Protein AF-A0A7X4ACT3-F1 (afdb_monomer)

Foldseek 3Di:
DDDDDDDDDPDDPPDDPPPPPDPQDDLVQLLVLVVVVVDDSLRSSVLSLLLLQALKEWLLLSCVLVVDDDVVSVVSLVVCVVVVQWDWDADQDPVRDGNQIIIGGQDLSSCVSSVRSPPCSNPDDDLQSNQLSHLLSLVCSVCVVFAKQRDQVSVVVVLVVVVHDPVLFQWDWDQDPPDNDIDIGGPVSSHIWTDDDLEIETEAEGADDDLVVLLVVLLVVCQSNQSVLVSSVVSVGAYEYEYGYADPVSQVSVVVSLVPAQHQFPDFDDDDPVLVVLVVLLVVCVVPVDFVVCCVPQVGPVSSVVSNVVSVVVSRVVRDRHNSHRYYGYHHSPSQDVSNSVD

pLDDT: mean 81.71, std 17.67, range [25.5, 98.0]

Sequence (343 aa):
MHRIPRPSALTSYCAGIEATATTPPTFGERAAALRALGWTDRQADWLTLVCLHSGVFIRSQYQARYNVTDGPTARFIGSLTRAGVLREAGSLDRRGYRPTSICHVHGRTVYRALGIEDNRHRRNASRELVMRRLLSLDYVLEHPECGWLPTEPEKLAYFQRLGISPTAVPQRVYHGAFTDRATRRYFVFKLPIASSGTTTTFVHADPVEGPRLQADRLRTWVIAHSALWEALRNRRWTVHVVTVTRTAAEAAAKAAILETWRGPPAPAAPRSEADQQLMDAIELADSTGDLRPLDAKYGGAIQAARAARRILDQEKAARGPAKYIDAYSTHVAERLTPDVLAA

Secondary structure (DSSP, 8-state):
--PPPP------S-S-------PPPPHHHHHHHHHTTT--HHHHHHHHHHHHHTSEEEHHHHHHHHT--HHHHHHHHHHHHHTTSEEEE----TTS--TT-EEEE--HHHHHHTT-TT-GGGS---HHHHHHHHHHHHHHHH-TTSEE--SHHHHHHHHHHTT--GGGS-EEEEEETTEEEEEEEESTT---EEEETTEEEEEEE----SHHHHHHHHHHHHHHHHHHHHHHHTTT-EEEEEEEESSHHHHHHHHHHHHH--BS--PPPPPPHHHHHHHHHHHHHHHH---HHHHHHHSSHHHHHHHHHHHHHHHHHHT--B---SEEEEEE-TTS-HHHHH-

Mean predicted aligned error: 11.6 Å

Solvent-accessible surface area (backbone atoms only — not comparable to full-atom values): 19527 Å² total; per-residue (Å²): 142,81,88,77,84,80,87,87,71,97,74,83,94,78,73,76,88,74,71,76,83,70,76,76,80,50,73,66,57,31,21,49,42,35,35,75,74,72,37,51,72,69,52,13,48,49,51,45,53,33,56,52,51,29,10,38,45,43,59,59,59,57,25,65,75,68,75,47,60,66,68,67,49,52,54,50,52,53,51,36,40,73,69,61,30,37,47,78,47,67,66,67,48,100,84,73,43,54,85,59,24,42,36,36,42,44,25,57,69,60,31,45,52,56,74,43,56,83,46,68,40,42,48,92,68,56,70,66,58,48,46,23,20,41,47,40,36,53,56,49,69,76,45,74,86,53,48,65,34,64,44,64,68,49,44,50,53,51,42,44,74,71,71,44,58,76,84,35,44,37,68,49,77,43,75,45,98,90,42,99,60,68,4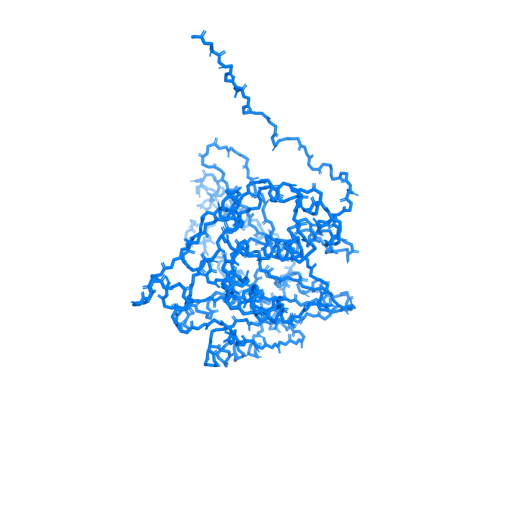6,77,43,57,53,81,83,58,57,54,33,30,45,54,94,60,35,41,39,41,44,46,46,59,72,65,79,56,76,66,58,43,48,53,50,51,51,53,53,49,55,50,38,44,57,37,32,44,56,36,43,79,68,73,30,42,32,33,42,35,38,37,23,81,38,69,69,55,29,53,54,52,48,55,50,60,72,68,50,47,43,73,37,49,85,66,75,82,66,55,72,68,58,45,56,51,52,53,52,49,54,50,21,72,74,67,71,51,55,64,70,33,40,76,76,46,74,20,64,67,48,40,52,53,50,52,49,50,52,53,50,50,46,55,65,75,35,46,77,35,75,55,65,75,44,72,52,66,41,61,44,79,80,62,47,71,68,48,74,71,103

Radius of gyration: 23.7 Å; Cα contacts (8 Å, |Δi|>4): 457; chains: 1; bounding box: 66×44×74 Å

Structure (mmCIF, N/CA/C/O backbone):
data_AF-A0A7X4ACT3-F1
#
_entry.id   AF-A0A7X4ACT3-F1
#
loop_
_atom_site.group_PDB
_atom_site.id
_atom_site.type_symbol
_atom_site.label_atom_id
_atom_site.label_alt_id
_atom_site.label_comp_id
_atom_site.label_asym_id
_atom_site.label_entity_id
_atom_site.label_seq_id
_atom_site.pdbx_PDB_ins_code
_atom_site.Cartn_x
_atom_site.Cartn_y
_atom_site.Cartn_z
_atom_site.occupancy
_atom_site.B_iso_or_equiv
_atom_site.auth_seq_id
_atom_site.auth_comp_id
_atom_site.auth_asym_id
_atom_site.auth_atom_id
_atom_site.pdbx_PDB_model_num
ATOM 1 N N . MET A 1 1 ? -8.494 17.444 -46.639 1.00 37.97 1 MET A N 1
ATOM 2 C CA . MET A 1 1 ? -9.693 17.734 -45.819 1.00 37.97 1 MET A CA 1
ATOM 3 C C . MET A 1 1 ? -10.446 16.432 -45.572 1.00 37.97 1 MET A C 1
ATOM 5 O O . MET A 1 1 ? -11.194 16.011 -46.436 1.00 37.97 1 MET A O 1
ATOM 9 N N . HIS A 1 2 ? -10.246 15.782 -44.424 1.00 25.69 2 HIS A N 1
ATOM 10 C CA . HIS A 1 2 ? -11.108 14.684 -43.973 1.00 25.69 2 HIS A CA 1
ATOM 11 C C . HIS A 1 2 ? -11.355 14.845 -42.471 1.00 25.69 2 HIS A C 1
ATOM 13 O O . HIS A 1 2 ? -10.431 14.782 -41.664 1.00 25.69 2 HIS A O 1
ATOM 19 N N . ARG A 1 3 ? -12.612 15.151 -42.124 1.00 26.03 3 ARG A N 1
ATOM 20 C CA . ARG A 1 3 ? -13.113 15.261 -40.750 1.00 26.03 3 ARG A CA 1
ATOM 21 C C . ARG A 1 3 ? -13.178 13.863 -40.136 1.00 26.03 3 ARG A C 1
ATOM 23 O O . ARG A 1 3 ? -13.918 13.018 -40.625 1.00 26.03 3 ARG A O 1
ATOM 30 N N . ILE A 1 4 ? -12.449 13.655 -39.046 1.00 28.11 4 ILE A N 1
ATOM 31 C CA . ILE A 1 4 ? -12.633 12.512 -38.145 1.00 28.11 4 ILE A CA 1
ATOM 32 C C . ILE A 1 4 ? -13.797 12.868 -37.197 1.00 28.11 4 ILE A C 1
ATOM 34 O O . ILE A 1 4 ? -13.808 13.991 -36.679 1.00 28.11 4 ILE A O 1
ATOM 38 N N . PRO A 1 5 ? -14.787 11.986 -36.961 1.00 26.36 5 PRO A N 1
ATOM 39 C CA . PRO A 1 5 ? -15.905 12.303 -36.080 1.00 26.36 5 PRO A CA 1
ATOM 40 C C . PRO A 1 5 ? -15.441 12.357 -34.619 1.00 26.36 5 PRO A C 1
ATOM 42 O O . PRO A 1 5 ? -14.679 11.505 -34.162 1.00 26.36 5 PRO A O 1
ATOM 45 N N . ARG A 1 6 ? -15.928 13.349 -33.864 1.00 29.97 6 ARG A N 1
ATOM 46 C CA . ARG A 1 6 ? -15.816 13.377 -32.398 1.00 29.97 6 ARG A CA 1
ATOM 47 C C . ARG A 1 6 ? -16.779 12.338 -31.810 1.00 29.97 6 ARG A C 1
ATOM 49 O O . ARG A 1 6 ? -17.964 12.424 -32.122 1.00 29.97 6 ARG A O 1
ATOM 56 N N . PRO A 1 7 ? -16.356 11.449 -30.898 1.00 29.09 7 PRO A N 1
ATOM 57 C CA . PRO A 1 7 ? -17.301 10.743 -30.055 1.00 29.09 7 PRO A CA 1
ATOM 58 C C . PRO A 1 7 ? -17.697 11.650 -28.883 1.00 29.09 7 PRO A C 1
ATOM 60 O O . PRO A 1 7 ? -16.950 11.823 -27.919 1.00 29.09 7 PRO A O 1
ATOM 63 N N . SER A 1 8 ? -18.887 12.241 -28.983 1.00 30.70 8 SER A N 1
ATOM 64 C CA . SER A 1 8 ? -19.678 12.663 -27.830 1.00 30.70 8 SER A CA 1
ATOM 65 C C . SER A 1 8 ? -20.395 11.438 -27.258 1.00 30.70 8 SER A C 1
ATOM 67 O O . SER A 1 8 ? -21.343 10.951 -27.866 1.00 30.70 8 SER A O 1
ATOM 69 N N . ALA A 1 9 ? -19.954 10.947 -26.103 1.00 27.38 9 ALA A N 1
ATOM 70 C CA . ALA A 1 9 ? -20.774 10.132 -25.204 1.00 27.38 9 ALA A CA 1
ATOM 71 C C . ALA A 1 9 ? -20.103 10.072 -23.825 1.00 27.38 9 ALA A C 1
ATOM 73 O O . ALA A 1 9 ? -19.336 9.167 -23.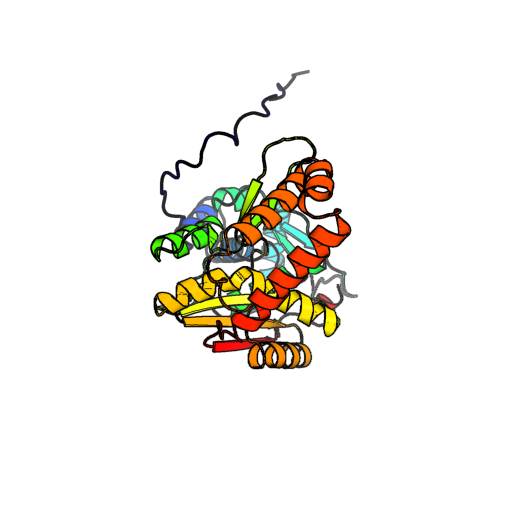505 1.00 27.38 9 ALA A O 1
ATOM 74 N N . LEU A 1 10 ? -20.393 11.081 -23.005 1.00 31.95 10 LEU A N 1
ATOM 75 C CA . LEU A 1 10 ? -20.381 10.955 -21.553 1.00 31.95 10 LEU A CA 1
ATOM 76 C C . LEU A 1 10 ? -21.591 10.099 -21.159 1.00 31.95 10 LEU A C 1
ATOM 78 O O . LEU A 1 10 ? -22.618 10.647 -20.780 1.00 31.95 10 LEU A O 1
ATOM 82 N N . THR A 1 11 ? -21.487 8.773 -21.259 1.00 25.50 11 THR A N 1
ATOM 83 C CA . THR A 1 11 ? -22.514 7.877 -20.711 1.00 25.50 11 THR A CA 1
ATOM 84 C C . THR A 1 11 ? -21.904 6.543 -20.293 1.00 25.50 11 THR A C 1
ATOM 86 O O . THR A 1 11 ? -21.209 5.896 -21.067 1.00 25.50 11 THR A O 1
ATOM 89 N N . SER A 1 12 ? -22.262 6.122 -19.078 1.00 28.83 12 SER A N 1
ATOM 90 C CA . SER A 1 12 ? -22.083 4.789 -18.487 1.00 28.83 12 SER A CA 1
ATOM 91 C C . SER A 1 12 ? -20.829 4.538 -17.631 1.00 28.83 12 SER A C 1
ATOM 93 O O . SER A 1 12 ? -19.925 3.790 -17.981 1.00 28.83 12 SER A O 1
ATOM 95 N N . TYR A 1 13 ? -20.839 5.104 -16.419 1.00 36.31 13 TYR A N 1
ATOM 96 C CA . TYR A 1 13 ? -20.304 4.427 -15.223 1.00 36.31 13 TYR A CA 1
ATOM 97 C C . TYR A 1 13 ? -21.350 4.477 -14.097 1.00 36.31 13 TYR A C 1
ATOM 99 O O . TYR A 1 13 ? -21.093 4.916 -12.979 1.00 36.31 13 TYR A O 1
ATOM 107 N N . CYS A 1 14 ? -22.601 4.173 -14.443 1.00 30.00 14 CYS A N 1
ATOM 108 C CA . CYS A 1 14 ? -23.755 4.380 -13.567 1.00 30.00 14 CYS A CA 1
ATOM 109 C C . CYS A 1 14 ? -24.756 3.214 -13.572 1.00 30.00 14 CYS A C 1
ATOM 111 O O . CYS A 1 14 ? -25.823 3.355 -12.984 1.00 30.00 14 CYS A O 1
ATOM 113 N N . ALA A 1 15 ? -24.401 2.075 -14.168 1.00 28.66 15 ALA A N 1
ATOM 114 C CA . ALA A 1 15 ? -25.111 0.817 -13.972 1.00 28.66 15 ALA A CA 1
ATOM 115 C C . ALA A 1 15 ? -24.413 0.015 -12.864 1.00 28.66 15 ALA A C 1
ATOM 117 O O . ALA A 1 15 ? -23.190 0.073 -12.736 1.00 28.66 15 ALA A O 1
ATOM 118 N N . GLY A 1 16 ? -25.215 -0.634 -12.023 1.00 27.58 16 GLY A N 1
ATOM 119 C CA . GLY A 1 16 ? -24.816 -1.227 -10.756 1.00 27.58 16 GLY A CA 1
ATOM 120 C C . GLY A 1 16 ? -23.616 -2.163 -10.836 1.00 27.58 16 GLY A C 1
ATOM 121 O O . GLY A 1 16 ? -23.397 -2.871 -11.815 1.00 27.58 16 GLY A O 1
ATOM 122 N N . ILE A 1 17 ? -22.862 -2.196 -9.741 1.00 38.00 17 ILE A N 1
ATOM 123 C CA . ILE A 1 17 ? -21.994 -3.326 -9.429 1.00 38.00 17 ILE A CA 1
ATOM 124 C C . ILE A 1 17 ? -22.927 -4.465 -8.999 1.00 38.00 17 ILE A C 1
ATOM 126 O O . ILE A 1 17 ? -23.046 -4.780 -7.820 1.00 38.00 17 ILE A O 1
ATOM 130 N N . GLU A 1 18 ? -23.615 -5.072 -9.961 1.00 30.56 18 GLU A N 1
ATOM 131 C CA . GLU A 1 18 ? -23.773 -6.518 -9.919 1.00 30.56 18 GLU A CA 1
ATOM 132 C C . GLU A 1 18 ? -22.401 -7.054 -10.307 1.00 30.56 18 GLU A C 1
ATOM 134 O O . GLU A 1 18 ? -22.019 -7.106 -11.475 1.00 30.56 18 GLU A O 1
ATOM 139 N N . ALA A 1 19 ? -21.586 -7.310 -9.285 1.00 36.94 19 ALA A N 1
ATOM 140 C CA . ALA A 1 19 ? -20.305 -7.958 -9.452 1.00 36.94 19 ALA A CA 1
ATOM 141 C C . ALA A 1 19 ? -20.566 -9.361 -10.004 1.00 36.94 19 ALA A C 1
ATOM 143 O O . ALA A 1 19 ? -20.750 -10.311 -9.247 1.00 36.94 19 ALA A O 1
ATOM 144 N N . THR A 1 20 ? -20.541 -9.515 -11.327 1.00 35.03 20 THR A N 1
ATOM 145 C CA . THR A 1 20 ? -20.091 -10.776 -11.903 1.00 35.03 20 THR A CA 1
ATOM 146 C C . THR A 1 20 ? -18.707 -11.005 -11.312 1.00 35.03 20 THR A C 1
ATOM 148 O O . THR A 1 20 ? -17.780 -10.236 -11.579 1.00 35.03 20 THR A O 1
ATOM 151 N N . ALA A 1 21 ? -18.611 -11.973 -10.403 1.00 42.91 21 ALA A N 1
ATOM 152 C CA . ALA A 1 21 ? -17.415 -12.303 -9.647 1.00 42.91 21 ALA A CA 1
ATOM 153 C C . ALA A 1 21 ? -16.358 -12.918 -10.574 1.00 42.91 21 ALA A C 1
ATOM 155 O O . ALA A 1 21 ? -16.048 -14.102 -10.498 1.00 42.91 21 ALA A O 1
ATOM 156 N N . THR A 1 22 ? -15.811 -12.120 -11.485 1.00 58.62 22 THR A N 1
ATOM 157 C CA . THR A 1 22 ? -14.634 -12.502 -12.249 1.00 58.62 22 THR A CA 1
ATOM 158 C C . THR A 1 22 ? -13.454 -12.402 -11.297 1.00 58.62 22 THR A C 1
ATOM 160 O O . THR A 1 22 ? -13.106 -11.313 -10.832 1.00 58.62 22 THR A O 1
ATOM 163 N N . THR A 1 23 ? -12.873 -13.550 -10.954 1.00 71.75 23 THR A N 1
ATOM 164 C CA . THR A 1 23 ? -11.639 -13.634 -10.170 1.00 71.75 23 THR A CA 1
ATOM 165 C C . THR A 1 23 ? -10.605 -12.658 -10.746 1.00 71.75 23 THR A C 1
ATOM 167 O O . THR A 1 23 ? -10.370 -12.686 -11.956 1.00 71.75 23 THR A O 1
ATOM 170 N N . PRO A 1 24 ? -10.007 -11.766 -9.931 1.00 80.00 24 PRO A N 1
ATOM 171 C CA . PRO A 1 24 ? -8.980 -10.856 -10.419 1.00 80.00 24 PRO A CA 1
ATOM 172 C C . PRO A 1 24 ? -7.825 -11.646 -11.047 1.00 80.00 24 PRO A C 1
ATOM 174 O O . PRO A 1 24 ? -7.455 -12.683 -10.491 1.00 80.00 24 PRO A O 1
ATOM 177 N N . PRO A 1 25 ? -7.234 -11.170 -12.158 1.00 88.62 25 PRO A N 1
ATOM 178 C CA . PRO A 1 25 ? -6.142 -11.887 -12.798 1.00 88.62 25 PRO A CA 1
ATOM 179 C C . PRO A 1 25 ? -4.956 -12.009 -11.842 1.00 88.62 25 PRO A C 1
ATOM 181 O O . PRO A 1 25 ? -4.619 -11.073 -11.115 1.00 88.62 25 PRO A O 1
ATOM 184 N N . THR A 1 26 ? -4.307 -13.161 -11.852 1.00 91.81 26 THR A N 1
ATOM 185 C CA . THR A 1 26 ? -3.099 -13.441 -11.080 1.00 91.81 26 THR A CA 1
ATOM 186 C C . THR A 1 26 ? -1.918 -12.599 -11.571 1.00 91.81 26 THR A C 1
ATOM 188 O O . THR A 1 26 ? -1.932 -12.007 -12.655 1.00 91.81 26 THR A O 1
ATOM 191 N N . PHE A 1 27 ? -0.843 -12.547 -10.779 1.00 94.19 27 PHE A N 1
ATOM 192 C CA . PHE A 1 27 ? 0.400 -11.894 -11.201 1.00 94.19 27 PHE A CA 1
ATOM 193 C C . PHE A 1 27 ? 0.955 -12.501 -12.503 1.00 94.19 27 PHE A C 1
ATOM 195 O O . PHE A 1 27 ? 1.353 -11.763 -13.403 1.00 94.19 27 PHE A O 1
ATOM 202 N N . GLY A 1 28 ? 0.935 -13.834 -12.626 1.00 95.00 28 GLY A N 1
ATOM 203 C CA . GLY A 1 28 ? 1.439 -14.544 -13.803 1.00 95.00 28 GLY A CA 1
ATOM 204 C C . GLY A 1 28 ? 0.661 -14.215 -15.077 1.00 95.00 28 GLY A C 1
ATOM 205 O O . GLY A 1 28 ? 1.272 -13.921 -16.103 1.00 95.00 28 GLY A O 1
ATOM 206 N N . GLU A 1 29 ? -0.672 -14.175 -15.002 1.00 96.06 29 GLU A N 1
ATOM 207 C CA . GLU A 1 29 ? -1.536 -13.801 -16.134 1.00 96.06 29 GLU A CA 1
ATOM 208 C C . GLU A 1 29 ? -1.305 -12.351 -16.569 1.00 96.06 29 GLU A C 1
ATOM 210 O O . GLU A 1 29 ? -1.194 -12.059 -17.760 1.00 96.06 29 GLU A O 1
ATOM 215 N N . ARG A 1 30 ? -1.152 -11.439 -15.604 1.00 97.06 30 ARG A N 1
ATOM 216 C CA . ARG A 1 30 ? -0.809 -10.037 -15.870 1.00 97.06 30 ARG A CA 1
ATOM 217 C C . ARG A 1 30 ? 0.541 -9.893 -16.570 1.00 97.06 30 ARG A C 1
ATOM 219 O O . ARG A 1 30 ? 0.649 -9.159 -17.552 1.00 97.06 30 ARG A O 1
ATOM 226 N N . ALA A 1 31 ? 1.557 -10.614 -16.103 1.00 97.19 31 ALA A N 1
ATOM 227 C CA . ALA A 1 31 ? 2.865 -10.615 -16.741 1.00 97.19 31 ALA A CA 1
ATOM 228 C C . ALA A 1 31 ? 2.801 -11.237 -18.149 1.00 97.19 31 ALA A C 1
ATOM 230 O O . ALA A 1 31 ? 3.384 -10.695 -19.086 1.00 97.19 31 ALA A O 1
ATOM 231 N N . ALA A 1 32 ? 2.039 -12.318 -18.344 1.00 97.75 32 ALA A N 1
ATOM 232 C CA . ALA A 1 32 ? 1.814 -12.916 -19.661 1.00 97.75 32 ALA A CA 1
ATOM 233 C C . ALA A 1 32 ? 1.139 -11.940 -20.642 1.00 97.75 32 ALA A C 1
ATOM 235 O O . ALA A 1 32 ? 1.560 -11.845 -21.795 1.00 97.75 32 ALA A O 1
ATOM 236 N N . ALA A 1 33 ? 0.174 -11.141 -20.176 1.00 97.44 33 ALA A N 1
ATOM 237 C CA . ALA A 1 33 ? -0.449 -10.098 -20.988 1.00 97.44 33 ALA A CA 1
ATOM 238 C C . ALA A 1 33 ? 0.561 -9.032 -21.451 1.00 97.44 33 ALA A C 1
ATOM 240 O O . ALA A 1 33 ? 0.482 -8.553 -22.580 1.00 97.44 33 ALA A O 1
ATOM 241 N N . LEU A 1 34 ? 1.549 -8.681 -20.618 1.00 97.75 34 LEU A N 1
ATOM 242 C CA . LEU A 1 34 ? 2.632 -7.784 -21.030 1.00 97.75 34 LEU A CA 1
ATOM 243 C C . LEU A 1 34 ? 3.621 -8.455 -21.991 1.00 97.75 34 LEU A C 1
ATOM 245 O O . LEU A 1 34 ? 4.067 -7.804 -22.934 1.00 97.75 34 LEU A O 1
ATOM 249 N N . ARG A 1 35 ? 3.924 -9.747 -21.824 1.00 97.81 35 ARG A N 1
ATOM 250 C CA . ARG A 1 35 ? 4.746 -10.498 -22.792 1.00 97.81 35 ARG A CA 1
ATOM 251 C C . ARG A 1 35 ? 4.115 -10.506 -24.183 1.00 97.81 35 ARG A C 1
ATOM 253 O O . ARG A 1 35 ? 4.809 -10.283 -25.169 1.00 97.81 35 ARG A O 1
ATOM 260 N N . ALA A 1 36 ? 2.792 -10.653 -24.260 1.00 96.94 36 ALA A N 1
ATOM 261 C CA . ALA A 1 36 ? 2.046 -10.578 -25.517 1.00 96.94 36 ALA A CA 1
ATOM 262 C C . ALA A 1 36 ? 2.146 -9.202 -26.213 1.00 96.94 36 ALA A C 1
ATOM 264 O O . ALA A 1 36 ? 1.944 -9.110 -27.420 1.00 96.94 36 ALA A O 1
ATOM 265 N N . LEU A 1 37 ? 2.501 -8.137 -25.481 1.00 94.19 37 LEU A N 1
ATOM 266 C CA . LEU A 1 37 ? 2.805 -6.816 -26.047 1.00 94.19 37 LEU A CA 1
ATOM 267 C C . LEU A 1 37 ? 4.263 -6.667 -26.523 1.00 94.19 37 LEU A C 1
ATOM 269 O O . LEU A 1 37 ? 4.651 -5.579 -26.946 1.00 94.19 37 LEU A O 1
ATOM 273 N N . GLY A 1 38 ? 5.074 -7.725 -26.442 1.00 95.25 38 GLY A N 1
ATOM 274 C CA . GLY A 1 38 ? 6.473 -7.737 -26.874 1.00 95.25 38 GLY A CA 1
ATOM 275 C C . GLY A 1 38 ? 7.491 -7.391 -25.783 1.00 95.25 38 GLY A C 1
ATOM 276 O O . GLY A 1 38 ? 8.668 -7.206 -26.092 1.00 95.25 38 GLY A O 1
ATOM 277 N N . TRP A 1 39 ? 7.076 -7.300 -24.515 1.00 95.19 39 TRP A N 1
ATOM 278 C CA . TRP A 1 39 ? 8.008 -7.143 -23.394 1.00 95.19 39 TRP A CA 1
ATOM 279 C C . TRP A 1 39 ? 8.676 -8.479 -23.056 1.00 95.19 39 TRP A C 1
ATOM 281 O O . TRP A 1 39 ? 8.024 -9.520 -23.049 1.00 95.19 39 TRP A O 1
ATOM 291 N N . THR A 1 40 ? 9.970 -8.464 -22.730 1.00 95.12 40 THR A N 1
ATOM 292 C CA . THR A 1 40 ? 10.653 -9.685 -22.264 1.00 95.12 40 THR A CA 1
ATOM 293 C C . THR A 1 40 ? 10.127 -10.120 -20.896 1.00 95.12 40 THR A C 1
ATOM 295 O O . THR A 1 40 ? 9.558 -9.303 -20.171 1.00 95.12 40 THR A O 1
ATOM 298 N N . ASP A 1 41 ? 10.377 -11.369 -20.490 1.00 95.56 41 ASP A N 1
ATOM 299 C CA . ASP A 1 41 ? 9.926 -11.900 -19.191 1.00 95.56 41 ASP A CA 1
ATOM 300 C C . ASP A 1 41 ? 10.278 -10.973 -18.026 1.00 95.56 41 ASP A C 1
ATOM 302 O O . ASP A 1 41 ? 9.421 -10.581 -17.238 1.00 95.56 41 ASP A O 1
ATOM 306 N N . ARG A 1 42 ? 11.538 -10.533 -17.986 1.00 94.81 42 ARG A N 1
ATOM 307 C CA . ARG A 1 42 ? 12.043 -9.623 -16.957 1.00 94.81 42 ARG A CA 1
ATOM 308 C C . ARG A 1 42 ? 11.319 -8.276 -16.965 1.00 94.81 42 ARG A C 1
ATOM 310 O O . ARG A 1 42 ? 11.013 -7.733 -15.908 1.00 94.81 42 ARG A O 1
ATOM 317 N N . GLN A 1 43 ? 11.074 -7.716 -18.149 1.00 94.81 43 GLN A N 1
ATOM 318 C CA . GLN A 1 43 ? 10.412 -6.419 -18.295 1.00 94.81 43 GLN A CA 1
ATOM 319 C C . GLN A 1 43 ? 8.937 -6.510 -17.906 1.00 94.81 43 GLN A C 1
ATOM 321 O O . GLN A 1 43 ? 8.434 -5.627 -17.216 1.00 94.81 43 GLN A O 1
ATOM 326 N N . ALA A 1 44 ? 8.264 -7.584 -18.317 1.00 97.25 44 ALA A N 1
ATOM 327 C CA . ALA A 1 44 ? 6.878 -7.861 -17.984 1.00 97.25 44 ALA A CA 1
ATOM 328 C C . ALA A 1 44 ? 6.685 -8.024 -16.471 1.00 97.25 44 ALA A C 1
ATOM 330 O O . ALA A 1 44 ? 5.807 -7.377 -15.898 1.00 97.25 44 ALA A O 1
ATOM 331 N N . ASP A 1 45 ? 7.535 -8.808 -15.807 1.00 96.88 45 ASP A N 1
ATOM 332 C CA . ASP A 1 45 ? 7.466 -8.999 -14.356 1.00 96.88 45 ASP A CA 1
ATOM 333 C C . ASP A 1 45 ? 7.713 -7.678 -13.609 1.00 96.88 45 ASP A C 1
ATOM 335 O O . ASP A 1 45 ? 6.947 -7.311 -12.714 1.00 96.88 45 ASP A O 1
ATOM 339 N N . TRP A 1 46 ? 8.729 -6.908 -14.023 1.00 97.44 46 TRP A N 1
ATOM 340 C CA . TRP A 1 46 ? 9.026 -5.605 -13.423 1.00 97.44 46 TRP A CA 1
ATOM 341 C C . TRP A 1 46 ? 7.877 -4.610 -13.582 1.00 97.44 46 TRP A C 1
ATOM 343 O O . TRP A 1 46 ? 7.442 -3.990 -12.612 1.00 97.44 46 TRP A O 1
ATOM 353 N N . LEU A 1 47 ? 7.368 -4.450 -14.807 1.00 97.94 47 LEU A N 1
ATOM 354 C CA . LEU A 1 47 ? 6.276 -3.526 -15.100 1.00 97.94 47 LEU A CA 1
ATOM 355 C C . LEU A 1 47 ? 4.996 -3.923 -14.364 1.00 97.94 47 LEU A C 1
ATOM 357 O O . LEU A 1 47 ? 4.293 -3.037 -13.878 1.00 97.94 47 LEU A O 1
ATOM 361 N N . THR A 1 48 ? 4.717 -5.223 -14.244 1.00 97.94 48 THR A N 1
ATOM 362 C CA . THR A 1 48 ? 3.586 -5.737 -13.462 1.00 97.94 48 THR A CA 1
ATOM 363 C C . THR A 1 48 ? 3.713 -5.298 -12.008 1.00 97.94 48 THR A C 1
ATOM 365 O O . THR A 1 48 ? 2.812 -4.638 -11.487 1.00 97.94 48 THR A O 1
ATOM 368 N N . LEU A 1 49 ? 4.857 -5.570 -11.377 1.00 97.31 49 LEU A N 1
ATOM 369 C CA . LEU A 1 49 ? 5.108 -5.232 -9.977 1.00 97.31 49 LEU A CA 1
ATOM 370 C C . LEU A 1 49 ? 5.030 -3.714 -9.737 1.00 97.31 49 LEU A C 1
ATOM 372 O O . LEU A 1 49 ? 4.287 -3.256 -8.866 1.00 97.31 49 LEU A O 1
ATOM 376 N N . VAL A 1 50 ? 5.708 -2.912 -10.561 1.00 97.75 50 VAL A N 1
ATOM 377 C CA . VAL A 1 50 ? 5.686 -1.447 -10.440 1.00 97.75 50 VAL A CA 1
ATOM 378 C C . VAL A 1 50 ? 4.274 -0.896 -10.628 1.00 97.75 50 VAL A C 1
ATOM 380 O O . VAL A 1 50 ? 3.807 -0.129 -9.790 1.00 97.75 50 VAL A O 1
ATOM 383 N N . CYS A 1 51 ? 3.555 -1.261 -11.693 1.00 97.75 51 CYS A N 1
ATOM 384 C CA . CYS A 1 51 ? 2.233 -0.684 -11.970 1.00 97.75 51 CYS A CA 1
ATOM 385 C C . CYS A 1 51 ? 1.202 -1.033 -10.887 1.00 97.75 51 CYS A C 1
ATOM 387 O O . CYS A 1 51 ? 0.352 -0.200 -10.546 1.00 97.75 51 CYS A O 1
ATOM 389 N N . LEU A 1 52 ? 1.296 -2.240 -10.324 1.00 96.88 52 LEU A N 1
ATOM 390 C CA . LEU A 1 52 ? 0.430 -2.701 -9.245 1.00 96.88 52 LEU A CA 1
ATOM 391 C C . LEU A 1 52 ? 0.691 -1.944 -7.935 1.00 96.88 52 LEU A C 1
ATOM 393 O O . LEU A 1 52 ? -0.267 -1.504 -7.298 1.00 96.88 52 LEU A O 1
ATOM 397 N N . HIS A 1 53 ? 1.955 -1.707 -7.573 1.00 96.44 53 HIS A N 1
ATOM 398 C CA . HIS A 1 53 ? 2.305 -1.229 -6.230 1.00 96.44 53 HIS A CA 1
ATOM 399 C C . HIS A 1 53 ? 2.633 0.263 -6.119 1.00 96.44 53 HIS A C 1
ATOM 401 O O . HIS A 1 53 ? 2.378 0.858 -5.073 1.00 96.44 53 HIS A O 1
ATOM 407 N N . SER A 1 54 ? 3.146 0.905 -7.169 1.00 95.75 54 SER A N 1
ATOM 408 C CA . SER A 1 54 ? 3.660 2.279 -7.058 1.00 95.75 54 SER A CA 1
ATOM 409 C C . SER A 1 54 ? 3.399 3.155 -8.284 1.00 95.75 54 SER A C 1
ATOM 411 O O . SER A 1 54 ? 3.131 4.351 -8.160 1.00 95.75 54 SER A O 1
ATOM 413 N N . GLY A 1 55 ? 3.508 2.589 -9.483 1.00 96.25 55 GLY A N 1
ATOM 414 C CA . GLY A 1 55 ? 3.619 3.309 -10.751 1.00 96.25 55 GLY A CA 1
ATOM 415 C C . GLY A 1 55 ? 4.940 4.055 -10.935 1.00 96.25 55 GLY A C 1
ATOM 416 O O . GLY A 1 55 ? 5.180 4.585 -12.013 1.00 96.25 55 GLY A O 1
ATOM 417 N N . VAL A 1 56 ? 5.791 4.113 -9.912 1.00 95.62 56 VAL A N 1
ATOM 418 C CA . VAL A 1 56 ? 7.083 4.807 -9.919 1.00 95.62 56 VAL A CA 1
ATOM 419 C C . VAL A 1 56 ? 8.160 3.911 -9.325 1.00 95.62 56 VAL A C 1
ATOM 421 O O . VAL A 1 56 ? 7.881 3.135 -8.415 1.00 95.62 56 VAL A O 1
ATOM 424 N N . PHE A 1 57 ? 9.383 4.026 -9.817 1.00 95.38 57 PHE A N 1
ATOM 425 C CA . PHE A 1 57 ? 10.548 3.331 -9.277 1.00 95.38 57 PHE A CA 1
ATOM 426 C C . PHE A 1 57 ? 11.806 4.170 -9.490 1.00 95.38 57 PHE A C 1
ATOM 428 O O . PHE A 1 57 ? 11.787 5.123 -10.268 1.00 95.38 57 PHE A O 1
ATOM 435 N N . ILE A 1 58 ? 12.900 3.802 -8.834 1.00 91.12 58 ILE A N 1
ATOM 436 C CA . ILE A 1 58 ? 14.233 4.341 -9.130 1.00 91.12 58 ILE A CA 1
ATOM 437 C C . ILE A 1 58 ? 15.141 3.257 -9.711 1.00 91.12 58 ILE A C 1
ATOM 439 O O . ILE A 1 58 ? 14.911 2.061 -9.518 1.00 91.12 58 ILE A O 1
ATOM 443 N N . ARG A 1 59 ? 16.194 3.671 -10.421 1.00 90.06 59 ARG A N 1
ATOM 444 C CA . ARG A 1 59 ? 17.141 2.752 -11.076 1.00 90.06 59 ARG A CA 1
ATOM 445 C C . ARG A 1 59 ? 17.719 1.710 -10.118 1.00 90.06 59 ARG A C 1
ATOM 447 O O . ARG A 1 59 ? 17.740 0.532 -10.467 1.00 90.06 59 ARG A O 1
ATOM 454 N N . SER A 1 60 ? 18.109 2.125 -8.911 1.00 86.88 60 SER A N 1
ATOM 455 C CA . SER A 1 60 ? 18.699 1.239 -7.898 1.00 86.88 60 SER A CA 1
ATOM 456 C C . SER A 1 60 ? 17.762 0.104 -7.479 1.00 86.88 60 SER A C 1
ATOM 458 O O . SER A 1 60 ? 18.225 -1.011 -7.268 1.00 86.88 60 SER A O 1
ATOM 460 N N . GLN A 1 61 ? 16.445 0.334 -7.434 1.00 92.25 61 GLN A N 1
ATOM 461 C CA . GLN A 1 61 ? 15.465 -0.714 -7.126 1.00 92.25 61 GLN A CA 1
ATOM 462 C C . GLN A 1 61 ? 15.425 -1.788 -8.222 1.00 92.25 61 GLN A C 1
ATOM 464 O O . GLN A 1 61 ? 15.403 -2.979 -7.919 1.00 92.25 61 GLN A O 1
ATOM 469 N N . TYR A 1 62 ? 15.467 -1.385 -9.498 1.00 93.00 62 TYR A N 1
ATOM 470 C CA . TYR A 1 62 ? 15.537 -2.329 -10.620 1.00 93.00 62 TYR A CA 1
ATOM 471 C C . TYR A 1 62 ? 16.868 -3.093 -10.634 1.00 93.00 62 TYR A C 1
ATOM 473 O O . TYR A 1 62 ? 16.890 -4.314 -10.799 1.00 93.00 62 TYR A O 1
ATOM 481 N N . GLN A 1 63 ? 17.974 -2.373 -10.428 1.00 91.19 63 GLN A N 1
ATOM 482 C CA . GLN A 1 63 ? 19.322 -2.938 -10.373 1.00 91.19 63 GLN A CA 1
ATOM 483 C C . GLN A 1 63 ? 19.449 -3.978 -9.265 1.00 91.19 63 GLN A C 1
ATOM 485 O O . GLN A 1 63 ? 19.882 -5.094 -9.537 1.00 91.19 63 GLN A O 1
ATOM 490 N N . ALA A 1 64 ? 19.001 -3.644 -8.053 1.00 90.00 64 ALA A N 1
ATOM 491 C CA . ALA A 1 64 ? 19.015 -4.549 -6.913 1.00 90.00 64 ALA A CA 1
ATOM 492 C C . ALA A 1 64 ? 18.143 -5.787 -7.159 1.00 90.00 64 ALA A C 1
ATOM 494 O O . ALA A 1 64 ? 18.580 -6.905 -6.898 1.00 90.00 64 ALA A O 1
ATOM 495 N N . ARG A 1 65 ? 16.936 -5.618 -7.721 1.00 92.62 65 ARG A N 1
ATOM 496 C CA . ARG A 1 65 ? 16.001 -6.734 -7.938 1.00 92.62 65 ARG A CA 1
ATOM 497 C C . ARG A 1 65 ? 16.536 -7.800 -8.894 1.00 92.62 65 ARG A C 1
ATOM 499 O O . ARG A 1 65 ? 16.252 -8.981 -8.693 1.00 92.62 65 ARG A O 1
ATOM 506 N N . TYR A 1 66 ? 17.255 -7.385 -9.937 1.00 92.12 66 TYR A N 1
ATOM 507 C CA . TYR A 1 66 ? 17.735 -8.275 -11.001 1.00 92.12 66 TYR A CA 1
ATOM 508 C C . TYR A 1 66 ? 19.254 -8.449 -11.035 1.00 92.12 66 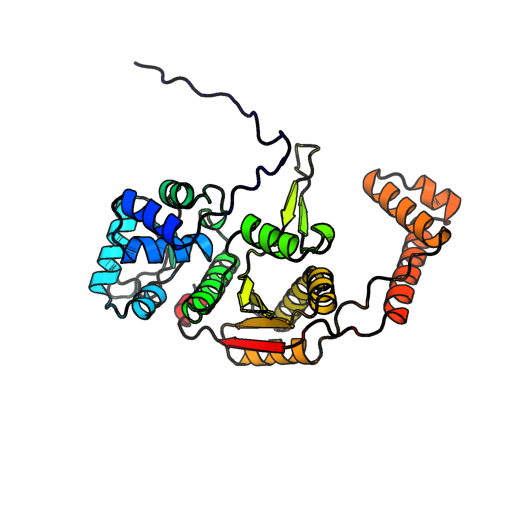TYR A C 1
ATOM 510 O O . TYR A 1 66 ? 19.758 -9.073 -11.968 1.00 92.12 66 TYR A O 1
ATOM 518 N N . ASN A 1 67 ? 19.969 -7.900 -10.050 1.00 91.88 67 ASN A N 1
ATOM 519 C CA . ASN A 1 67 ? 21.428 -7.878 -9.979 1.00 91.88 67 ASN A CA 1
ATOM 520 C C . ASN A 1 67 ? 22.078 -7.425 -11.303 1.00 91.88 67 ASN A C 1
ATOM 522 O O . ASN A 1 67 ? 22.902 -8.124 -11.895 1.00 91.88 67 ASN A O 1
ATOM 526 N N . VAL A 1 68 ? 21.640 -6.274 -11.821 1.00 91.19 68 VAL A N 1
ATOM 527 C CA . VAL A 1 68 ? 22.127 -5.713 -13.093 1.00 91.19 68 VAL A CA 1
ATOM 528 C C . VAL A 1 68 ? 22.870 -4.401 -12.891 1.00 91.19 68 VAL A C 1
ATOM 530 O O . VAL A 1 68 ? 22.553 -3.614 -12.004 1.00 91.19 68 VAL A O 1
ATOM 533 N N . THR A 1 69 ? 23.836 -4.140 -13.770 1.00 88.12 69 THR A N 1
ATOM 534 C CA . THR A 1 69 ? 24.607 -2.893 -13.790 1.00 88.12 69 THR A CA 1
ATOM 535 C C . THR A 1 69 ? 23.840 -1.751 -14.471 1.00 88.12 69 THR A C 1
ATOM 537 O O . THR A 1 69 ? 22.726 -1.918 -14.990 1.00 88.12 69 THR A O 1
ATOM 540 N N . ASP A 1 70 ? 24.434 -0.555 -14.482 1.00 84.19 70 ASP A N 1
ATOM 541 C CA . ASP A 1 70 ? 23.788 0.641 -15.024 1.00 84.19 70 ASP A CA 1
ATOM 542 C C . ASP A 1 70 ? 23.514 0.572 -16.535 1.00 84.19 70 ASP A C 1
ATOM 544 O O . ASP A 1 70 ? 22.400 0.859 -16.961 1.00 84.19 70 ASP A O 1
ATOM 548 N N . GLY A 1 71 ? 24.454 0.091 -17.354 1.00 87.94 71 GLY A N 1
ATOM 549 C CA . GLY A 1 71 ? 24.276 0.033 -18.813 1.00 87.94 71 GLY A CA 1
ATOM 550 C C . GLY A 1 71 ? 23.003 -0.711 -19.266 1.00 87.94 71 GLY A C 1
ATOM 551 O O . GLY A 1 71 ? 22.180 -0.141 -19.992 1.00 87.94 71 GLY A O 1
ATOM 552 N N . PRO A 1 72 ? 22.780 -1.970 -18.836 1.00 88.94 72 PRO A N 1
ATOM 553 C CA . PRO A 1 72 ? 21.533 -2.692 -19.100 1.00 88.94 72 PRO A CA 1
ATOM 554 C C . PRO A 1 72 ? 20.284 -1.977 -18.568 1.00 88.94 72 PRO A C 1
ATOM 556 O O . PRO A 1 72 ? 19.246 -1.983 -19.234 1.00 88.94 72 PRO A O 1
ATOM 559 N N . THR A 1 73 ? 20.386 -1.334 -17.403 1.00 90.81 73 THR A N 1
ATOM 560 C CA . THR A 1 73 ? 19.293 -0.566 -16.787 1.00 90.81 73 THR A CA 1
ATOM 561 C C . THR A 1 73 ? 18.918 0.652 -17.629 1.00 90.81 73 THR A C 1
ATOM 563 O O . THR A 1 73 ? 17.746 0.843 -17.953 1.00 90.81 73 THR A O 1
ATOM 566 N N . ALA A 1 74 ? 19.906 1.431 -18.070 1.00 88.81 74 ALA A N 1
ATOM 567 C CA . ALA A 1 74 ? 19.714 2.580 -18.944 1.00 88.81 74 ALA A CA 1
ATOM 568 C C . ALA A 1 74 ? 19.099 2.173 -20.291 1.00 88.81 74 ALA A C 1
ATOM 570 O O . ALA A 1 74 ? 18.183 2.835 -20.781 1.00 88.81 74 ALA A O 1
ATOM 571 N N . ARG A 1 75 ? 19.532 1.043 -20.871 1.00 91.19 75 ARG A N 1
ATOM 572 C CA . ARG A 1 75 ? 18.947 0.508 -22.113 1.00 91.19 75 ARG A CA 1
ATOM 573 C C . ARG A 1 75 ? 17.480 0.116 -21.928 1.00 91.19 75 ARG A C 1
ATOM 575 O O . ARG A 1 75 ? 16.658 0.415 -22.795 1.00 91.19 75 ARG A O 1
ATOM 582 N N . PHE A 1 76 ? 17.150 -0.522 -20.806 1.00 93.12 76 PHE A N 1
ATOM 583 C CA . PHE A 1 76 ? 15.774 -0.865 -20.460 1.00 93.12 76 PHE A CA 1
ATOM 584 C C . PHE A 1 76 ? 14.901 0.388 -20.315 1.00 93.12 76 PHE A C 1
ATOM 586 O O . PHE A 1 76 ? 13.893 0.512 -21.011 1.00 93.12 76 PHE A O 1
ATOM 593 N N . ILE A 1 77 ? 15.318 1.354 -19.498 1.00 92.44 77 ILE A N 1
ATOM 594 C CA . ILE A 1 77 ? 14.601 2.622 -19.302 1.00 92.44 77 ILE A CA 1
ATOM 595 C C . ILE A 1 77 ? 14.426 3.359 -20.633 1.00 92.44 77 ILE A C 1
ATOM 597 O O . ILE A 1 77 ? 13.312 3.737 -20.988 1.00 92.44 77 ILE A O 1
ATOM 601 N N . GLY A 1 78 ? 15.491 3.465 -21.432 1.00 92.06 78 GLY A N 1
ATOM 602 C CA . GLY A 1 78 ? 15.442 4.076 -22.759 1.00 92.06 78 GLY A CA 1
ATOM 603 C C . GLY A 1 78 ? 14.496 3.358 -23.730 1.00 92.06 78 GLY A C 1
ATOM 604 O O . GLY A 1 78 ? 13.904 4.003 -24.596 1.00 92.06 78 GLY A O 1
ATOM 605 N N . SER A 1 79 ? 14.306 2.040 -23.599 1.00 93.38 79 SER A N 1
ATOM 606 C CA . SER A 1 79 ? 13.297 1.307 -24.378 1.00 93.38 79 SER A CA 1
ATOM 607 C C . SER A 1 79 ? 11.866 1.674 -23.964 1.00 93.38 79 SER A C 1
ATOM 609 O O . SER A 1 79 ? 11.042 1.951 -24.834 1.00 93.38 79 SER A O 1
ATOM 611 N N . LEU A 1 80 ? 11.589 1.790 -22.658 1.00 94.44 80 LEU A N 1
ATOM 612 C CA . LEU A 1 80 ? 10.273 2.192 -22.151 1.00 94.44 80 LEU A CA 1
ATOM 613 C C . LEU A 1 80 ? 9.924 3.640 -22.514 1.00 94.44 80 LEU A C 1
ATOM 615 O O . LEU A 1 80 ? 8.778 3.935 -22.861 1.00 94.44 80 LEU A O 1
ATOM 619 N N . THR A 1 81 ? 10.908 4.541 -22.449 1.00 93.56 81 THR A N 1
ATOM 620 C CA . THR A 1 81 ? 10.740 5.950 -22.824 1.00 93.56 81 THR A CA 1
ATOM 621 C C . THR A 1 81 ? 10.435 6.084 -24.314 1.00 93.56 81 THR A C 1
ATOM 623 O O . THR A 1 81 ? 9.478 6.764 -24.678 1.00 93.56 81 THR A O 1
ATOM 626 N N . ARG A 1 82 ? 11.177 5.382 -25.188 1.00 93.81 82 ARG A N 1
ATOM 627 C CA . ARG A 1 82 ? 10.905 5.369 -26.640 1.00 93.81 82 ARG A CA 1
ATOM 628 C C . ARG A 1 82 ? 9.535 4.784 -26.981 1.00 93.81 82 ARG A C 1
ATOM 630 O O . ARG A 1 82 ? 8.889 5.268 -27.901 1.00 93.81 82 ARG A O 1
ATOM 637 N N . ALA A 1 83 ? 9.070 3.799 -26.215 1.00 92.62 83 ALA A N 1
ATOM 638 C CA . ALA A 1 83 ? 7.728 3.237 -26.349 1.00 92.62 83 ALA A CA 1
ATOM 639 C C . ALA A 1 83 ? 6.610 4.149 -25.793 1.00 92.62 83 ALA A C 1
ATOM 641 O O . ALA A 1 83 ? 5.438 3.779 -25.841 1.00 92.62 83 ALA A O 1
ATOM 642 N N . GLY A 1 84 ? 6.938 5.317 -25.221 1.00 93.25 84 GLY A N 1
ATOM 643 C CA . GLY A 1 84 ? 5.958 6.238 -24.633 1.00 93.25 84 GLY A CA 1
ATOM 644 C C . GLY A 1 84 ? 5.290 5.711 -23.356 1.00 93.25 84 GLY A C 1
ATOM 645 O O . GLY A 1 84 ? 4.214 6.179 -22.973 1.00 93.25 84 GLY A O 1
ATOM 646 N N . VAL A 1 85 ? 5.902 4.720 -22.702 1.00 95.38 85 VAL A N 1
ATOM 647 C CA . VAL A 1 85 ? 5.373 4.058 -21.499 1.00 95.38 85 VAL A CA 1
ATOM 648 C C . VAL A 1 85 ? 5.879 4.709 -20.213 1.00 95.38 85 VAL A C 1
ATOM 650 O O . VAL A 1 85 ? 5.182 4.681 -19.192 1.00 95.38 85 VAL A O 1
ATOM 653 N N . LEU A 1 86 ? 7.070 5.304 -20.266 1.00 95.50 86 LEU A N 1
ATOM 654 C CA . LEU A 1 86 ? 7.798 5.823 -19.116 1.00 95.50 86 LEU A CA 1
ATOM 655 C C . LEU A 1 86 ? 8.201 7.287 -19.317 1.00 95.50 86 LEU A C 1
ATOM 657 O O . LEU A 1 86 ? 8.610 7.688 -20.405 1.00 95.50 86 LEU A O 1
ATOM 661 N N . ARG A 1 87 ? 8.159 8.057 -18.227 1.00 91.75 87 ARG A N 1
ATOM 662 C CA . ARG A 1 87 ? 8.881 9.325 -18.079 1.00 91.75 87 ARG A CA 1
ATOM 663 C C . ARG A 1 87 ? 9.926 9.190 -16.994 1.00 91.75 87 ARG A C 1
ATOM 665 O O . ARG A 1 87 ? 9.662 8.611 -15.947 1.00 91.75 87 ARG A O 1
ATOM 672 N N . GLU A 1 88 ? 11.082 9.778 -17.230 1.00 88.12 88 GLU A N 1
ATOM 673 C CA . GLU A 1 88 ? 12.163 9.840 -16.259 1.00 88.12 88 GLU A CA 1
ATOM 674 C C . GLU A 1 88 ? 12.321 11.291 -15.786 1.00 88.12 88 GLU A C 1
ATOM 676 O O . GLU A 1 88 ? 12.428 12.203 -16.605 1.00 88.12 88 GLU A O 1
ATOM 681 N N . ALA A 1 89 ? 12.301 11.508 -14.471 1.00 80.06 89 ALA A N 1
ATOM 682 C CA . ALA A 1 89 ? 12.488 12.807 -13.832 1.00 80.06 89 ALA A CA 1
ATOM 683 C C . ALA A 1 89 ? 13.629 12.725 -12.809 1.00 80.06 89 ALA A C 1
ATOM 685 O O . ALA A 1 89 ? 13.753 11.737 -12.096 1.00 80.06 89 ALA A O 1
ATOM 686 N N . GLY A 1 90 ? 14.475 13.749 -12.730 1.00 67.44 90 GLY A N 1
ATOM 687 C CA . GLY A 1 90 ? 15.601 13.816 -11.791 1.00 67.44 90 GLY A CA 1
ATOM 688 C C . GLY A 1 90 ? 16.655 14.806 -12.271 1.00 67.44 90 GLY A C 1
ATOM 689 O O . GLY A 1 90 ? 16.590 15.241 -13.418 1.00 67.44 90 GLY A O 1
ATOM 690 N N . SER A 1 91 ? 17.625 15.162 -11.437 1.00 51.59 91 SER A N 1
ATOM 691 C CA . SER A 1 91 ? 18.735 16.036 -11.844 1.00 51.59 91 SER A CA 1
ATOM 692 C C . SER A 1 91 ? 19.807 15.245 -12.597 1.00 51.59 91 SER A C 1
ATOM 694 O O . SER A 1 91 ? 20.034 14.070 -12.310 1.00 51.59 91 SER A O 1
ATOM 696 N N . LEU A 1 92 ? 20.434 15.876 -13.594 1.00 52.84 92 LEU A N 1
ATOM 697 C CA . LEU A 1 92 ? 21.684 15.369 -14.162 1.00 52.84 92 LEU A CA 1
ATOM 698 C C . LEU A 1 92 ? 22.793 15.641 -13.144 1.00 52.84 92 LEU A C 1
ATOM 700 O O . LEU A 1 92 ? 22.871 16.743 -12.602 1.00 52.84 92 LEU A O 1
ATOM 704 N N . ASP A 1 93 ? 23.647 14.661 -12.888 1.00 55.16 93 ASP A N 1
ATOM 705 C CA . ASP A 1 93 ? 24.914 14.895 -12.219 1.00 55.16 93 ASP A CA 1
ATOM 706 C C . ASP A 1 93 ? 25.906 15.594 -13.170 1.00 55.16 93 ASP A C 1
ATOM 708 O O . ASP A 1 93 ? 25.637 15.826 -14.354 1.00 55.16 93 ASP A O 1
ATOM 712 N N . ARG A 1 94 ? 27.095 15.921 -12.651 1.00 40.97 94 ARG A N 1
ATOM 713 C CA . ARG A 1 94 ? 28.164 16.599 -13.407 1.00 40.97 94 ARG A CA 1
ATOM 714 C C . ARG A 1 94 ? 28.684 15.807 -14.617 1.00 40.97 94 ARG A C 1
ATOM 716 O O . ARG A 1 94 ? 29.404 16.375 -15.429 1.00 40.97 94 ARG A O 1
ATOM 723 N N . ARG A 1 95 ? 28.350 14.519 -14.742 1.00 54.03 95 ARG A N 1
ATOM 724 C CA . ARG A 1 95 ? 28.717 13.639 -15.863 1.00 54.03 95 ARG A CA 1
ATOM 725 C C . ARG A 1 95 ? 27.543 13.398 -16.821 1.00 54.03 95 ARG A C 1
ATOM 727 O O . ARG A 1 95 ? 27.657 12.568 -17.718 1.00 54.03 95 ARG A O 1
ATOM 734 N N . GLY A 1 96 ? 26.422 14.105 -16.648 1.00 53.53 96 GLY A N 1
ATOM 735 C CA . GLY A 1 96 ? 25.212 13.905 -17.447 1.00 53.53 96 GLY A CA 1
ATOM 736 C C . GLY A 1 96 ? 24.453 12.620 -17.098 1.00 53.53 96 GLY A C 1
ATOM 737 O O . GLY A 1 96 ? 23.585 12.191 -17.857 1.00 53.53 96 GLY A O 1
ATOM 738 N N . TYR A 1 97 ? 24.765 11.994 -15.963 1.00 51.38 97 TYR A N 1
ATOM 739 C CA . TYR A 1 97 ? 24.108 10.791 -15.469 1.00 51.38 97 TYR A CA 1
ATOM 740 C C . TYR A 1 97 ? 22.949 11.159 -14.530 1.00 51.38 97 TYR A C 1
ATOM 742 O O . TYR A 1 97 ? 22.976 12.198 -13.879 1.00 51.38 97 TYR A O 1
ATOM 750 N N . ARG A 1 98 ? 21.894 10.336 -14.457 1.00 59.78 98 ARG A N 1
ATOM 751 C CA . ARG A 1 98 ? 20.783 10.530 -13.503 1.00 59.78 98 ARG A CA 1
ATOM 752 C C . ARG A 1 98 ? 20.799 9.403 -12.462 1.00 59.78 98 ARG A C 1
ATOM 754 O O . ARG A 1 98 ? 19.982 8.488 -12.565 1.00 59.78 98 ARG A O 1
ATOM 761 N N . PRO A 1 99 ? 21.722 9.432 -11.481 1.00 53.16 99 PRO A N 1
ATOM 762 C CA . PRO A 1 99 ? 21.870 8.357 -10.491 1.00 53.16 99 PRO A CA 1
ATOM 763 C C . PRO A 1 99 ? 20.590 8.107 -9.686 1.00 53.16 99 PRO A C 1
ATOM 765 O O . PRO A 1 99 ? 20.332 6.987 -9.253 1.00 53.16 99 PRO A O 1
ATOM 768 N N . THR A 1 100 ? 19.770 9.144 -9.524 1.00 65.62 100 THR A N 1
ATOM 769 C CA . THR A 1 100 ? 18.582 9.169 -8.667 1.00 65.62 100 THR A CA 1
ATOM 770 C C . THR A 1 100 ? 17.300 9.464 -9.436 1.00 65.62 100 THR A C 1
ATOM 772 O O . THR A 1 100 ? 16.352 10.029 -8.892 1.00 65.62 100 THR A O 1
ATOM 775 N N . SER A 1 101 ? 17.245 9.107 -10.721 1.00 78.12 101 SER A N 1
ATOM 776 C CA . SER A 1 101 ? 16.046 9.374 -11.505 1.00 78.12 101 SER A CA 1
ATOM 777 C C . SER A 1 101 ? 14.839 8.566 -11.039 1.00 78.12 101 SER A C 1
ATOM 779 O O . SER A 1 101 ? 14.847 7.336 -10.940 1.00 78.12 101 SER A O 1
ATOM 781 N N . ILE A 1 102 ? 13.752 9.295 -10.837 1.00 89.31 102 ILE A N 1
ATOM 782 C CA . ILE A 1 102 ? 12.419 8.767 -10.624 1.00 89.31 102 ILE A CA 1
ATOM 783 C C . ILE A 1 102 ? 11.846 8.410 -11.994 1.00 89.31 102 ILE A C 1
ATOM 785 O O . ILE A 1 102 ? 11.597 9.263 -12.848 1.00 89.31 102 ILE A O 1
ATOM 789 N N . CYS A 1 103 ? 11.628 7.121 -12.194 1.00 93.69 103 CYS A N 1
ATOM 790 C CA . CYS A 1 103 ? 11.026 6.540 -13.379 1.00 93.69 103 CYS A CA 1
ATOM 791 C C . CYS A 1 103 ? 9.522 6.366 -13.131 1.00 93.69 103 CYS A C 1
ATOM 793 O O . CYS A 1 103 ? 9.115 5.553 -12.305 1.00 93.69 103 CYS A O 1
ATOM 795 N N . HIS A 1 104 ? 8.679 7.121 -13.837 1.00 96.19 104 HIS A N 1
ATOM 796 C CA . HIS A 1 104 ? 7.218 7.061 -13.749 1.00 96.19 104 HIS A CA 1
ATOM 797 C C . HIS A 1 104 ? 6.619 6.313 -14.939 1.00 96.19 104 HIS A C 1
ATOM 799 O O . HIS A 1 104 ? 6.684 6.775 -16.080 1.00 96.19 104 HIS A O 1
ATOM 805 N N . VAL A 1 105 ? 5.987 5.172 -14.667 1.00 97.25 105 VAL A N 1
ATOM 806 C CA . VAL A 1 105 ? 5.231 4.401 -15.657 1.00 97.25 105 VAL A CA 1
ATOM 807 C C . VAL A 1 105 ? 3.838 5.011 -15.791 1.00 97.25 105 VAL A C 1
ATOM 809 O O . VAL A 1 105 ? 3.008 4.917 -14.881 1.00 97.25 105 VAL A O 1
ATOM 812 N N . HIS A 1 106 ? 3.568 5.621 -16.944 1.00 96.19 106 HIS A N 1
ATOM 813 C CA . HIS A 1 106 ? 2.314 6.326 -17.230 1.00 96.19 106 HIS A CA 1
ATOM 814 C C . HIS A 1 106 ? 1.566 5.779 -18.457 1.00 96.19 106 HIS A C 1
ATOM 816 O O . HIS A 1 106 ? 0.427 6.182 -18.713 1.00 96.19 106 HIS A O 1
ATOM 822 N N . GLY A 1 107 ? 2.196 4.901 -19.244 1.00 95.31 107 GLY A N 1
ATOM 823 C CA . GLY A 1 107 ? 1.641 4.371 -20.488 1.00 95.31 107 GLY A CA 1
ATOM 824 C C . GLY A 1 107 ? 0.321 3.632 -20.278 1.00 95.31 107 GLY A C 1
ATOM 825 O O . GLY A 1 107 ? 0.294 2.560 -19.678 1.00 95.31 107 GLY A O 1
ATOM 826 N N . ARG A 1 108 ? -0.781 4.173 -20.815 1.00 95.56 108 ARG A N 1
ATOM 827 C CA . ARG A 1 108 ? -2.134 3.601 -20.674 1.00 95.56 108 ARG A CA 1
ATOM 828 C C . ARG A 1 108 ? -2.217 2.155 -21.177 1.00 95.56 108 ARG A C 1
ATOM 830 O O . ARG A 1 108 ? -2.927 1.359 -20.575 1.00 95.56 108 ARG A O 1
ATOM 837 N N . THR A 1 109 ? -1.455 1.815 -22.216 1.00 95.44 109 THR A N 1
ATOM 838 C CA . THR A 1 109 ? -1.371 0.464 -22.791 1.00 95.44 109 THR A CA 1
ATOM 839 C C . THR A 1 109 ? -0.937 -0.586 -21.766 1.00 95.44 109 THR A C 1
ATOM 841 O O . THR A 1 109 ? -1.573 -1.629 -21.670 1.00 95.44 109 THR A O 1
ATOM 844 N N . VAL A 1 110 ? 0.081 -0.291 -20.946 1.00 96.81 110 VAL A N 1
ATOM 845 C CA . VAL A 1 110 ? 0.566 -1.220 -19.908 1.00 96.81 110 VAL A CA 1
ATOM 846 C C . VAL A 1 110 ? -0.495 -1.412 -18.829 1.00 96.81 110 VAL A C 1
ATOM 848 O O . VAL A 1 110 ? -0.855 -2.538 -18.509 1.00 96.81 110 VAL A O 1
ATOM 851 N N . TYR A 1 111 ? -1.075 -0.323 -18.317 1.00 97.25 111 TYR A N 1
ATOM 852 C CA . TYR A 1 111 ? -2.126 -0.418 -17.298 1.00 97.25 111 TYR A CA 1
ATOM 853 C C . TYR A 1 111 ? -3.380 -1.142 -17.805 1.00 97.25 111 TYR A C 1
ATOM 855 O O . TYR A 1 111 ? -3.995 -1.883 -17.042 1.00 97.25 111 TYR A O 1
ATOM 863 N N . ARG A 1 112 ? -3.753 -0.958 -19.079 1.00 96.44 112 ARG A N 1
ATOM 864 C CA . ARG A 1 112 ? -4.865 -1.684 -19.705 1.00 96.44 112 ARG A CA 1
ATOM 865 C C . ARG A 1 112 ? -4.599 -3.184 -19.767 1.00 96.44 112 ARG A C 1
ATOM 867 O O . ARG A 1 112 ? -5.458 -3.947 -19.346 1.00 96.44 112 ARG A O 1
ATOM 874 N N . ALA A 1 113 ? -3.423 -3.597 -20.237 1.00 96.25 113 ALA A N 1
ATOM 875 C CA . ALA A 1 113 ? -3.057 -5.013 -20.312 1.00 96.25 113 ALA A CA 1
ATOM 876 C C . ALA A 1 113 ? -3.052 -5.697 -18.935 1.00 96.25 113 ALA A C 1
ATOM 878 O O . ALA A 1 113 ? -3.392 -6.867 -18.819 1.00 96.25 113 ALA A O 1
ATOM 879 N N . LEU A 1 114 ? -2.743 -4.944 -17.877 1.00 96.06 114 LEU A N 1
ATOM 880 C CA . LEU A 1 114 ? -2.787 -5.417 -16.492 1.00 96.06 114 LEU A CA 1
ATOM 881 C C . LEU A 1 114 ? -4.203 -5.433 -15.873 1.00 96.06 114 LEU A C 1
ATOM 883 O O . LEU A 1 114 ? -4.352 -5.799 -14.705 1.00 96.06 114 LEU A O 1
ATOM 887 N N . GLY A 1 115 ? -5.232 -4.993 -16.607 1.00 94.31 115 GLY A N 1
ATOM 888 C CA . GLY A 1 115 ? -6.607 -4.873 -16.107 1.00 94.31 115 GLY A CA 1
ATOM 889 C C . GLY A 1 115 ? -6.813 -3.733 -15.101 1.00 94.31 115 GLY A C 1
ATOM 890 O O . GLY A 1 115 ? -7.779 -3.733 -14.345 1.00 94.31 115 GLY A O 1
ATOM 891 N N . ILE A 1 116 ? -5.901 -2.757 -15.058 1.00 94.31 116 ILE A N 1
ATOM 892 C CA . ILE A 1 116 ? -5.885 -1.653 -14.084 1.00 94.31 116 ILE A CA 1
ATOM 893 C C . ILE A 1 116 ? -5.762 -0.285 -14.771 1.00 94.31 116 ILE A C 1
ATOM 895 O O . ILE A 1 116 ? -5.102 0.625 -14.266 1.00 94.31 116 ILE A O 1
ATOM 899 N N . GLU A 1 117 ? -6.403 -0.128 -15.932 1.00 94.06 117 GLU A N 1
ATOM 900 C CA . GLU A 1 117 ? -6.311 1.048 -16.815 1.00 94.06 117 GLU A CA 1
ATOM 901 C C . GLU A 1 117 ? -6.537 2.390 -16.096 1.00 94.06 117 GLU A C 1
ATOM 903 O O . GLU A 1 117 ? -5.848 3.383 -16.357 1.00 94.06 117 GLU A O 1
ATOM 908 N N . ASP A 1 118 ? -7.471 2.422 -15.145 1.00 88.25 118 ASP A N 1
ATOM 909 C CA . ASP A 1 118 ? -7.824 3.621 -14.382 1.00 88.25 118 ASP A CA 1
ATOM 910 C C . ASP A 1 118 ? -7.064 3.787 -13.066 1.00 88.25 118 ASP A C 1
ATOM 912 O O . ASP A 1 118 ? -7.338 4.703 -12.278 1.00 88.25 118 ASP A O 1
ATOM 916 N N . ASN A 1 119 ? -6.044 2.961 -12.826 1.00 91.12 119 ASN A N 1
ATOM 917 C CA . ASN A 1 119 ? -5.219 3.104 -11.643 1.00 91.12 119 ASN A CA 1
ATOM 918 C C . ASN A 1 119 ? -4.499 4.464 -11.639 1.00 91.12 119 ASN A C 1
ATOM 920 O O . ASN A 1 119 ? -3.703 4.796 -12.515 1.00 91.12 119 ASN A O 1
ATOM 924 N N . ARG A 1 120 ? -4.743 5.253 -10.582 1.00 90.12 120 ARG A N 1
ATOM 925 C CA . ARG A 1 120 ? -4.086 6.547 -10.323 1.00 90.12 120 ARG A CA 1
ATOM 926 C C . ARG A 1 120 ? -2.551 6.489 -10.263 1.00 90.12 120 ARG A C 1
ATOM 928 O O . ARG A 1 120 ? -1.931 7.548 -10.304 1.00 90.12 120 ARG A O 1
ATOM 935 N N . HIS A 1 121 ? -1.939 5.309 -10.181 1.00 92.88 121 HIS A N 1
ATOM 936 C CA . HIS A 1 121 ? -0.490 5.127 -10.316 1.00 92.88 121 HIS A CA 1
ATOM 937 C C . HIS A 1 121 ? 0.048 5.703 -11.638 1.00 92.88 121 HIS A C 1
ATOM 939 O O . HIS A 1 121 ? 1.080 6.371 -11.628 1.00 92.88 121 HIS A O 1
ATOM 945 N N . ARG A 1 122 ? -0.726 5.625 -12.731 1.00 94.19 122 ARG A N 1
ATOM 946 C CA . ARG A 1 122 ? -0.341 6.193 -14.036 1.00 94.19 122 ARG A CA 1
ATOM 947 C C . ARG A 1 122 ? -0.346 7.721 -14.105 1.00 94.19 122 ARG A C 1
ATOM 949 O O . ARG A 1 122 ? 0.159 8.292 -15.063 1.00 94.19 122 ARG A O 1
ATOM 956 N N . ARG A 1 123 ? -1.021 8.394 -13.166 1.00 92.00 123 ARG A N 1
ATOM 957 C CA . ARG A 1 123 ? -1.204 9.854 -13.184 1.00 92.00 123 ARG A CA 1
ATOM 958 C C . ARG A 1 123 ? -0.073 10.532 -12.415 1.00 92.00 123 ARG A C 1
ATOM 960 O O . ARG A 1 123 ? 0.473 9.937 -11.485 1.00 92.00 123 ARG A O 1
ATOM 967 N N . ASN A 1 124 ? 0.214 11.780 -12.784 1.00 88.81 124 ASN A N 1
ATOM 968 C CA . ASN A 1 124 ? 1.131 12.636 -12.035 1.00 88.81 124 ASN A CA 1
ATOM 969 C C . ASN A 1 124 ? 0.702 12.709 -10.564 1.00 88.81 124 ASN A C 1
ATOM 971 O O . ASN A 1 124 ? -0.491 12.697 -10.243 1.00 88.81 124 ASN A O 1
ATOM 975 N N . ALA A 1 125 ? 1.691 12.770 -9.686 1.00 87.62 125 ALA A N 1
ATOM 976 C CA . ALA A 1 125 ? 1.519 12.743 -8.246 1.00 87.62 125 ALA A CA 1
ATOM 977 C C . ALA A 1 125 ? 2.378 13.840 -7.611 1.00 87.62 125 ALA A C 1
ATOM 979 O O . ALA A 1 125 ? 3.390 14.242 -8.181 1.00 87.62 125 ALA A O 1
ATOM 980 N N . SER A 1 126 ? 1.972 14.318 -6.434 1.00 86.75 126 SER A N 1
ATOM 981 C CA . SER A 1 126 ? 2.822 15.195 -5.630 1.00 86.75 126 SER A CA 1
ATOM 982 C C . SER A 1 126 ? 4.092 14.457 -5.201 1.00 86.75 126 SER A C 1
ATOM 984 O O . SER A 1 126 ? 4.089 13.228 -5.092 1.00 86.75 126 SER A O 1
ATOM 986 N N . ARG A 1 127 ? 5.154 15.209 -4.895 1.00 84.06 127 ARG A N 1
ATOM 987 C CA . ARG A 1 127 ? 6.420 14.673 -4.372 1.00 84.06 127 ARG A CA 1
ATOM 988 C C . ARG A 1 127 ? 6.200 13.727 -3.188 1.00 84.06 127 ARG A C 1
ATOM 990 O O . ARG A 1 127 ? 6.679 12.600 -3.205 1.00 84.06 127 ARG A O 1
ATOM 997 N N . GLU A 1 128 ? 5.377 14.130 -2.220 1.00 84.31 128 GLU A N 1
ATOM 998 C CA . GLU A 1 128 ? 5.032 13.290 -1.065 1.00 84.31 128 GLU A CA 1
ATOM 999 C C . GLU A 1 128 ? 4.410 11.944 -1.487 1.00 84.31 128 GLU A C 1
ATOM 1001 O O . GLU A 1 128 ? 4.784 10.885 -0.988 1.00 84.31 128 GLU A O 1
ATOM 1006 N N . LEU A 1 129 ? 3.481 11.949 -2.449 1.00 88.56 129 LEU A N 1
ATOM 1007 C CA . LEU A 1 129 ? 2.848 10.715 -2.911 1.00 88.56 129 LEU A CA 1
ATOM 1008 C C . LEU A 1 129 ? 3.820 9.838 -3.715 1.00 88.56 129 LEU A C 1
ATOM 1010 O O . LEU A 1 129 ? 3.740 8.614 -3.620 1.00 88.56 129 LEU A O 1
ATOM 1014 N N . VAL A 1 130 ? 4.740 10.437 -4.476 1.00 90.62 130 VAL A N 1
ATOM 1015 C CA . VAL A 1 130 ? 5.828 9.715 -5.156 1.00 90.62 130 VAL A CA 1
ATOM 1016 C C . VAL A 1 130 ? 6.732 9.028 -4.132 1.00 90.62 130 VAL A C 1
ATOM 1018 O O . VAL A 1 130 ? 6.953 7.826 -4.251 1.00 90.62 130 VAL A O 1
ATOM 1021 N N . MET A 1 131 ? 7.156 9.725 -3.075 1.00 88.50 131 MET A N 1
ATOM 1022 C CA . MET A 1 131 ? 7.978 9.127 -2.014 1.00 88.50 131 MET A CA 1
ATOM 1023 C C . MET A 1 131 ? 7.262 7.988 -1.293 1.00 88.50 131 MET A C 1
ATOM 1025 O O . MET A 1 131 ? 7.837 6.920 -1.098 1.00 88.50 131 MET A O 1
ATOM 1029 N N . ARG A 1 132 ? 5.973 8.154 -0.967 1.00 92.00 132 ARG A N 1
ATOM 1030 C CA . ARG A 1 132 ? 5.163 7.075 -0.379 1.00 92.00 132 ARG A CA 1
ATOM 1031 C C . ARG A 1 132 ? 5.142 5.833 -1.273 1.00 92.00 132 ARG A C 1
ATOM 1033 O O . ARG A 1 132 ? 5.241 4.713 -0.774 1.00 92.00 132 ARG A O 1
ATOM 1040 N N . ARG A 1 133 ? 4.990 6.028 -2.585 1.00 94.56 133 ARG A N 1
ATOM 1041 C CA . ARG A 1 133 ? 4.975 4.949 -3.581 1.00 94.56 133 ARG A CA 1
ATOM 1042 C C . ARG A 1 133 ? 6.334 4.254 -3.685 1.00 94.56 133 ARG A C 1
ATOM 1044 O O . ARG A 1 133 ? 6.353 3.034 -3.782 1.00 94.56 133 ARG A O 1
ATOM 1051 N N . LEU A 1 134 ? 7.438 5.000 -3.618 1.00 94.06 134 LEU A N 1
ATOM 1052 C CA . LEU A 1 134 ? 8.794 4.439 -3.615 1.00 94.06 134 LEU A CA 1
ATOM 1053 C C . LEU A 1 134 ? 9.076 3.618 -2.352 1.00 94.06 134 LEU A C 1
ATOM 1055 O O . LEU A 1 134 ? 9.538 2.489 -2.479 1.00 94.06 134 LEU A O 1
ATOM 1059 N N . LEU A 1 135 ? 8.723 4.134 -1.168 1.00 93.12 135 LEU A N 1
ATOM 1060 C CA . LEU A 1 135 ? 8.815 3.401 0.104 1.00 93.12 135 LEU A CA 1
ATOM 1061 C C . LEU A 1 135 ? 7.987 2.110 0.072 1.00 93.12 135 LEU A C 1
ATOM 1063 O O . LEU A 1 135 ? 8.451 1.050 0.475 1.00 93.12 135 LEU A O 1
ATOM 1067 N N . SER A 1 136 ? 6.755 2.195 -0.438 1.00 95.56 136 SER A N 1
ATOM 1068 C CA . SER A 1 136 ? 5.872 1.030 -0.565 1.00 95.56 136 SER A CA 1
ATOM 1069 C C . SER A 1 136 ? 6.452 -0.018 -1.513 1.00 95.56 136 SER A C 1
ATOM 1071 O O . SER A 1 136 ? 6.399 -1.206 -1.210 1.00 95.56 136 SER A O 1
ATOM 1073 N N . LEU A 1 137 ? 6.996 0.417 -2.656 1.00 96.19 137 LEU A N 1
ATOM 1074 C CA . LEU A 1 137 ? 7.628 -0.473 -3.625 1.00 96.19 137 LEU A CA 1
ATOM 1075 C C . LEU A 1 137 ? 8.854 -1.164 -3.031 1.00 96.19 137 LEU A C 1
ATOM 1077 O O . LEU A 1 137 ? 9.010 -2.361 -3.228 1.00 96.19 137 LEU A O 1
ATOM 1081 N N . ASP A 1 138 ? 9.696 -0.425 -2.308 1.00 93.62 138 ASP A N 1
ATOM 1082 C CA . ASP A 1 138 ? 10.917 -0.970 -1.716 1.00 93.62 138 ASP A CA 1
ATOM 1083 C C . ASP A 1 138 ? 10.613 -2.134 -0.768 1.00 93.62 138 ASP A C 1
ATOM 1085 O O . ASP A 1 138 ? 11.176 -3.215 -0.911 1.00 93.62 138 ASP A O 1
ATOM 1089 N N . TYR A 1 139 ? 9.617 -1.952 0.104 1.00 95.38 139 TYR A N 1
ATOM 1090 C CA . TYR A 1 139 ? 9.168 -3.007 1.008 1.00 95.38 139 TYR A CA 1
ATOM 1091 C C . TYR A 1 139 ? 8.595 -4.223 0.264 1.00 95.38 139 TYR A C 1
ATOM 1093 O O . TYR A 1 139 ? 8.900 -5.363 0.603 1.00 95.38 139 TYR A O 1
ATOM 1101 N N . VAL A 1 140 ? 7.793 -4.000 -0.784 1.00 96.56 140 VAL A N 1
ATOM 1102 C CA . VAL A 1 140 ? 7.232 -5.089 -1.606 1.00 96.56 140 VAL A CA 1
ATOM 1103 C C . VAL A 1 140 ? 8.329 -5.885 -2.319 1.00 96.56 140 VAL A C 1
ATOM 1105 O O . VAL A 1 140 ? 8.220 -7.103 -2.435 1.00 96.56 140 VAL A O 1
ATOM 1108 N N . LEU A 1 141 ? 9.384 -5.217 -2.796 1.00 95.06 141 LEU A N 1
ATOM 1109 C CA . LEU A 1 141 ? 10.495 -5.863 -3.500 1.00 95.06 141 LEU A CA 1
ATOM 1110 C C . LEU A 1 141 ? 11.316 -6.794 -2.602 1.00 95.06 141 LEU A C 1
ATOM 1112 O O . LEU A 1 141 ? 11.875 -7.767 -3.104 1.00 95.06 141 LEU A O 1
ATOM 1116 N N . GLU A 1 142 ? 11.381 -6.501 -1.306 1.00 93.50 142 GLU A N 1
ATOM 1117 C CA . GLU A 1 142 ? 12.097 -7.308 -0.311 1.00 93.50 142 GLU A CA 1
ATOM 1118 C C . GLU A 1 142 ? 11.333 -8.520 0.185 1.00 93.50 142 GLU A C 1
ATOM 1120 O O . GLU A 1 142 ? 11.948 -9.443 0.707 1.00 93.50 142 GLU A O 1
ATOM 1125 N N . HIS A 1 143 ? 10.017 -8.519 -0.004 1.00 94.25 143 HIS A N 1
ATOM 1126 C CA . HIS A 1 143 ? 9.125 -9.560 0.489 1.00 94.25 143 HIS A CA 1
ATOM 1127 C C . HIS A 1 143 ? 8.349 -10.187 -0.685 1.00 94.25 143 HIS A C 1
ATOM 1129 O O . HIS A 1 143 ? 7.115 -10.071 -0.760 1.00 94.25 143 HIS A O 1
ATOM 1135 N N . PRO A 1 144 ? 9.041 -10.787 -1.680 1.00 92.00 144 PRO A N 1
ATOM 1136 C CA . PRO A 1 144 ? 8.404 -11.386 -2.853 1.00 92.00 144 PRO A CA 1
ATOM 1137 C C . PRO A 1 144 ? 7.562 -12.628 -2.522 1.00 92.00 144 PRO A C 1
ATOM 1139 O O . PRO A 1 144 ? 6.707 -13.009 -3.317 1.00 92.00 144 PRO A O 1
ATOM 1142 N N . GLU A 1 145 ? 7.796 -13.262 -1.374 1.00 90.81 145 GLU A N 1
ATOM 1143 C CA . GLU A 1 145 ? 7.052 -14.418 -0.866 1.00 90.81 145 GLU A CA 1
ATOM 1144 C C . GLU A 1 145 ? 5.664 -14.059 -0.320 1.00 90.81 145 GLU A C 1
ATOM 1146 O O . GLU A 1 145 ? 4.817 -14.934 -0.137 1.00 90.81 145 GLU A O 1
ATOM 1151 N N . CYS A 1 146 ? 5.405 -12.775 -0.065 1.00 92.00 146 CYS A N 1
ATOM 1152 C CA . CYS A 1 146 ? 4.124 -12.319 0.454 1.00 92.00 146 CYS A CA 1
ATOM 1153 C C . CYS A 1 146 ? 3.003 -12.393 -0.601 1.00 92.00 146 CYS A C 1
ATOM 1155 O O . CYS A 1 146 ? 3.142 -11.938 -1.738 1.00 92.00 146 CYS A O 1
ATOM 1157 N N . GLY A 1 147 ? 1.829 -12.886 -0.188 1.00 94.00 147 GLY A N 1
ATOM 1158 C CA . GLY A 1 147 ? 0.602 -12.901 -0.990 1.00 94.00 147 GLY A CA 1
ATOM 1159 C C . GLY A 1 147 ? -0.028 -11.512 -1.095 1.00 94.00 147 GLY A C 1
ATOM 1160 O O . GLY A 1 147 ? -1.024 -11.218 -0.430 1.00 94.00 147 GLY A O 1
ATOM 1161 N N . TRP A 1 148 ? 0.587 -10.631 -1.881 1.00 96.56 148 TRP A N 1
ATOM 1162 C CA . TRP A 1 148 ? 0.169 -9.241 -2.028 1.00 96.56 148 TRP A CA 1
ATOM 1163 C C . TRP A 1 148 ? -1.231 -9.087 -2.641 1.00 96.56 148 TRP A C 1
ATOM 1165 O O . TRP A 1 148 ? -1.591 -9.758 -3.605 1.00 96.56 148 TRP A O 1
ATOM 1175 N N . LEU A 1 149 ? -1.993 -8.119 -2.122 1.00 96.19 149 LEU A N 1
ATOM 1176 C CA . LEU A 1 149 ? -3.309 -7.692 -2.606 1.00 96.19 149 LEU A CA 1
ATOM 1177 C C . LEU A 1 149 ? -3.187 -6.280 -3.214 1.00 96.19 149 LEU A C 1
ATOM 1179 O O . LEU A 1 149 ? -3.462 -5.289 -2.528 1.00 96.19 149 LEU A O 1
ATOM 1183 N N . PRO A 1 150 ? -2.694 -6.133 -4.456 1.00 92.88 150 PRO A N 1
ATOM 1184 C CA . PRO A 1 150 ? -2.281 -4.830 -4.974 1.00 92.88 150 PRO A CA 1
ATOM 1185 C C . PRO A 1 150 ? -3.438 -3.882 -5.298 1.00 92.88 150 PRO A C 1
ATOM 1187 O O . PRO A 1 150 ? -3.298 -2.664 -5.156 1.00 92.88 150 PRO A O 1
ATOM 1190 N N . THR A 1 151 ? -4.589 -4.400 -5.723 1.00 93.75 151 THR A N 1
ATOM 1191 C CA . THR A 1 151 ? -5.710 -3.569 -6.178 1.00 93.75 151 THR A CA 1
ATOM 1192 C C . THR A 1 151 ? -6.832 -3.465 -5.145 1.00 93.75 151 THR A C 1
ATOM 1194 O O . THR A 1 151 ? -7.000 -4.314 -4.273 1.00 93.75 151 THR A O 1
ATOM 1197 N N . GLU A 1 152 ? -7.627 -2.394 -5.236 1.00 93.19 152 GLU A N 1
ATOM 1198 C CA . GLU A 1 152 ? -8.824 -2.218 -4.401 1.00 93.19 152 GLU A CA 1
ATOM 1199 C C . GLU A 1 152 ? -9.818 -3.392 -4.556 1.00 93.19 152 GLU A C 1
ATOM 1201 O O . GLU A 1 152 ? -10.221 -3.931 -3.524 1.00 93.19 152 GLU A O 1
ATOM 1206 N N . PRO A 1 153 ? -10.144 -3.873 -5.779 1.00 92.62 153 PRO A N 1
ATOM 1207 C CA . PRO A 1 153 ? -10.980 -5.062 -5.954 1.00 92.62 153 PRO A CA 1
ATOM 1208 C C . PRO A 1 153 ? -10.407 -6.327 -5.311 1.00 92.62 153 PRO A C 1
ATOM 1210 O O . PRO A 1 153 ? -11.155 -7.072 -4.690 1.00 92.62 153 PRO A O 1
ATOM 1213 N N . GLU A 1 154 ? -9.096 -6.572 -5.401 1.00 94.50 154 GLU A N 1
ATOM 1214 C CA . GLU A 1 154 ? -8.479 -7.754 -4.776 1.00 94.50 154 GLU A CA 1
ATOM 1215 C C . GLU A 1 154 ? -8.537 -7.701 -3.252 1.00 94.50 154 GLU A C 1
ATOM 1217 O O . GLU A 1 154 ? -8.844 -8.711 -2.622 1.00 94.50 154 GLU A O 1
ATOM 1222 N N . LYS A 1 155 ? -8.291 -6.526 -2.658 1.00 95.88 155 LYS A N 1
ATOM 1223 C CA . LYS A 1 155 ? -8.427 -6.332 -1.209 1.00 95.88 155 LYS A CA 1
ATOM 1224 C C . LYS A 1 155 ? -9.865 -6.575 -0.763 1.00 95.88 155 LYS A C 1
ATOM 1226 O O . LYS A 1 155 ? -10.087 -7.296 0.204 1.00 95.88 155 LYS A O 1
ATOM 1231 N N . LEU A 1 156 ? -10.842 -6.009 -1.473 1.00 94.50 156 LEU A N 1
ATOM 1232 C CA . LEU A 1 156 ? -12.259 -6.208 -1.162 1.00 94.50 156 LEU A CA 1
ATOM 1233 C C . LEU A 1 156 ? -12.670 -7.671 -1.296 1.00 94.50 156 LEU A C 1
ATOM 1235 O O . LEU A 1 156 ? -13.222 -8.218 -0.348 1.00 94.50 156 LEU A O 1
ATOM 1239 N N . ALA A 1 157 ? -12.346 -8.314 -2.419 1.00 93.62 157 ALA A N 1
ATOM 1240 C CA . ALA A 1 157 ? -12.658 -9.719 -2.649 1.00 93.62 157 ALA A CA 1
ATOM 1241 C C . ALA A 1 157 ? -12.023 -10.618 -1.578 1.00 93.62 157 ALA A C 1
ATOM 1243 O O . ALA A 1 157 ? -12.658 -11.553 -1.098 1.00 93.62 157 ALA A O 1
ATOM 1244 N N . TYR A 1 158 ? -10.789 -10.321 -1.163 1.00 95.25 158 TYR A N 1
ATOM 1245 C CA . TYR A 1 158 ? -10.127 -11.031 -0.074 1.00 95.25 158 TYR A CA 1
ATOM 1246 C C . TYR A 1 158 ? -10.898 -10.911 1.246 1.00 95.25 158 TYR A C 1
ATOM 1248 O O . TYR A 1 158 ? -11.278 -11.932 1.814 1.00 95.25 158 TYR A O 1
ATOM 1256 N N . PHE A 1 159 ? -11.202 -9.696 1.709 1.00 95.75 159 PHE A N 1
ATOM 1257 C CA . PHE A 1 159 ? -11.907 -9.514 2.983 1.00 95.75 159 PHE A CA 1
ATOM 1258 C C . PHE A 1 159 ? -13.361 -10.012 2.938 1.00 95.75 159 PHE A C 1
ATOM 1260 O O . PHE A 1 159 ? -13.845 -10.573 3.919 1.00 95.75 159 PHE A O 1
ATOM 1267 N N . GLN A 1 160 ? -14.034 -9.903 1.791 1.00 93.94 160 GLN A N 1
ATOM 1268 C CA . GLN A 1 160 ? -15.361 -10.484 1.580 1.00 93.94 160 GLN A CA 1
ATOM 1269 C C . GLN A 1 160 ? -15.344 -12.013 1.689 1.00 93.94 160 GLN A C 1
ATOM 1271 O O . GLN A 1 160 ? -16.224 -12.575 2.334 1.00 93.94 160 GLN A O 1
ATOM 1276 N N . ARG A 1 161 ? -14.324 -12.694 1.142 1.00 94.25 161 ARG A N 1
ATOM 1277 C CA . ARG A 1 161 ? -14.157 -14.152 1.312 1.00 94.25 161 ARG A CA 1
ATOM 1278 C C . ARG A 1 161 ? -13.935 -14.563 2.767 1.00 94.25 161 ARG A C 1
ATOM 1280 O O . ARG A 1 161 ? -14.317 -15.663 3.143 1.00 94.25 161 ARG A O 1
ATOM 1287 N N . LEU A 1 162 ? -13.373 -13.680 3.593 1.00 94.25 162 LEU A N 1
ATOM 1288 C CA . LEU A 1 162 ? -13.274 -13.880 5.045 1.00 94.25 162 LEU A CA 1
ATOM 1289 C C . LEU A 1 162 ? -14.592 -13.572 5.785 1.00 94.25 162 LEU A C 1
ATOM 1291 O O . LEU A 1 162 ? -14.637 -13.582 7.015 1.00 94.25 162 LEU A O 1
ATOM 1295 N N . GLY A 1 163 ? -15.668 -13.254 5.060 1.00 91.12 163 GLY A N 1
ATOM 1296 C CA . GLY A 1 163 ? -16.960 -12.881 5.626 1.00 91.12 163 GLY A CA 1
ATOM 1297 C C . GLY A 1 163 ? -16.943 -11.523 6.328 1.00 91.12 163 GLY A C 1
ATOM 1298 O O . GLY A 1 163 ? -17.732 -11.309 7.247 1.00 91.12 163 GLY A O 1
ATOM 1299 N N . ILE A 1 164 ? -16.018 -10.624 5.974 1.00 91.62 164 ILE A N 1
ATOM 1300 C CA . ILE A 1 164 ? -15.939 -9.275 6.545 1.00 91.62 164 ILE A CA 1
ATOM 1301 C C . ILE A 1 164 ? -16.815 -8.329 5.724 1.00 91.62 164 ILE A C 1
ATOM 1303 O O . ILE A 1 164 ? -16.696 -8.245 4.500 1.00 91.62 164 ILE A O 1
ATOM 1307 N N . SER A 1 165 ? -17.685 -7.591 6.417 1.00 88.44 165 SER A N 1
ATOM 1308 C CA . SER A 1 165 ? -18.560 -6.602 5.787 1.00 88.44 165 SER A CA 1
ATOM 1309 C C . SER A 1 165 ? -17.746 -5.499 5.094 1.00 88.44 165 SER A C 1
ATOM 1311 O O . SER A 1 165 ? -16.810 -4.967 5.702 1.00 88.44 165 SER A O 1
ATOM 1313 N N . PRO A 1 166 ? -18.143 -5.047 3.887 1.00 84.88 166 PRO A N 1
ATOM 1314 C CA . PRO A 1 166 ? -17.555 -3.871 3.248 1.00 84.88 166 PRO A CA 1
ATOM 1315 C C . PRO A 1 166 ? -17.597 -2.610 4.122 1.00 84.88 166 PRO A C 1
ATOM 1317 O O . PRO A 1 166 ? -16.778 -1.717 3.941 1.00 84.88 166 PRO A O 1
ATOM 1320 N N . THR A 1 167 ? -18.524 -2.514 5.081 1.00 83.62 167 THR A N 1
ATOM 1321 C CA . THR A 1 167 ? -18.606 -1.364 5.996 1.00 83.62 167 THR A CA 1
ATOM 1322 C C . THR A 1 167 ? -17.475 -1.317 7.022 1.00 83.62 167 THR A C 1
ATOM 1324 O O . THR A 1 167 ? -17.139 -0.227 7.479 1.00 83.62 167 THR A O 1
ATOM 1327 N N . ALA A 1 168 ? -16.861 -2.461 7.343 1.00 86.94 168 ALA A N 1
ATOM 1328 C CA . ALA A 1 168 ? -15.715 -2.550 8.249 1.00 86.94 168 ALA A CA 1
ATOM 1329 C C . ALA A 1 168 ? -14.388 -2.187 7.559 1.00 86.94 168 ALA A C 1
ATOM 1331 O O . ALA A 1 168 ? -13.391 -1.916 8.224 1.00 86.94 168 ALA A O 1
ATOM 1332 N N . VAL A 1 169 ? -14.364 -2.178 6.224 1.00 92.12 169 VAL A N 1
ATOM 1333 C CA . VAL A 1 169 ? -13.179 -1.859 5.426 1.00 92.12 169 VAL A CA 1
ATOM 1334 C C . VAL A 1 169 ? -12.944 -0.336 5.386 1.00 92.12 169 VAL A C 1
ATOM 1336 O O . VAL A 1 169 ? -13.902 0.416 5.191 1.00 92.12 169 VAL A O 1
ATOM 1339 N N . PRO A 1 170 ? -11.683 0.147 5.484 1.00 91.69 170 PRO A N 1
ATOM 1340 C CA . PRO A 1 170 ? -11.362 1.566 5.351 1.00 91.69 170 PRO A CA 1
ATOM 1341 C C . PRO A 1 170 ? -11.921 2.172 4.063 1.00 91.69 170 PRO A C 1
ATOM 1343 O O . PRO A 1 170 ? -11.590 1.729 2.959 1.00 91.69 170 PRO A O 1
ATOM 1346 N N . GLN A 1 171 ? -12.717 3.231 4.196 1.00 89.12 171 GLN A N 1
ATOM 1347 C CA . GLN A 1 171 ? -13.438 3.834 3.079 1.00 89.12 171 GLN A CA 1
ATOM 1348 C C . GLN A 1 171 ? -13.594 5.348 3.222 1.00 89.12 171 GLN A C 1
ATOM 1350 O O . GLN A 1 171 ? -13.618 5.887 4.326 1.00 89.12 171 GLN A O 1
ATOM 1355 N N . ARG A 1 172 ? -13.728 6.037 2.087 1.00 83.25 172 ARG A N 1
ATOM 1356 C CA . ARG A 1 172 ? -14.173 7.436 2.016 1.00 83.25 172 ARG A CA 1
ATOM 1357 C C . ARG A 1 172 ? -15.266 7.593 0.978 1.00 83.25 172 ARG A C 1
ATOM 1359 O O . ARG A 1 172 ? -15.227 6.956 -0.077 1.00 83.25 172 ARG A O 1
ATOM 1366 N N . VAL A 1 173 ? -16.197 8.486 1.277 1.00 81.12 173 VAL A N 1
ATOM 1367 C CA . VAL A 1 173 ? -17.239 8.932 0.359 1.00 81.12 173 VAL A CA 1
ATOM 1368 C C . VAL A 1 173 ? -16.815 10.281 -0.215 1.00 81.12 173 VAL A C 1
ATOM 1370 O O . VAL A 1 173 ? -16.406 11.177 0.519 1.00 81.12 173 VAL A O 1
ATOM 1373 N N . TYR A 1 174 ? -16.846 10.397 -1.538 1.00 73.88 174 TYR A N 1
ATOM 1374 C CA . TYR A 1 174 ? -16.534 11.619 -2.267 1.00 73.88 174 TYR A CA 1
ATOM 1375 C C . TYR A 1 174 ? -17.807 12.145 -2.913 1.00 73.88 174 TYR A C 1
ATOM 1377 O O . TYR A 1 174 ? -18.393 11.457 -3.748 1.00 73.88 174 TYR A O 1
ATOM 1385 N N . HIS A 1 175 ? -18.200 13.362 -2.563 1.00 74.38 175 HIS A N 1
ATOM 1386 C CA . HIS A 1 175 ? -19.308 14.058 -3.206 1.00 74.38 175 HIS A CA 1
ATOM 1387 C C . HIS A 1 175 ? -18.755 14.846 -4.398 1.00 74.38 175 HIS A C 1
ATOM 1389 O O . HIS A 1 175 ? -17.766 15.573 -4.269 1.00 74.38 175 HIS A O 1
ATOM 1395 N N . GLY A 1 176 ? -19.309 14.617 -5.588 1.00 65.56 176 GLY A N 1
ATOM 1396 C CA . GLY A 1 176 ? -18.884 15.324 -6.792 1.00 65.56 176 GLY A CA 1
ATOM 1397 C C . GLY A 1 176 ? -19.419 16.752 -6.786 1.00 65.56 176 GLY A C 1
ATOM 1398 O O . GLY A 1 176 ? -20.594 16.957 -6.522 1.00 65.56 176 GLY A O 1
ATOM 1399 N N . ALA A 1 177 ? -18.586 17.732 -7.142 1.00 62.38 177 ALA A N 1
ATOM 1400 C CA . ALA A 1 177 ? -18.989 19.145 -7.176 1.00 62.38 177 ALA A CA 1
ATOM 1401 C C . ALA A 1 177 ? -20.139 19.452 -8.162 1.00 62.38 177 ALA A C 1
ATOM 1403 O O . ALA A 1 177 ? -20.779 20.488 -8.048 1.00 62.38 177 ALA A O 1
ATOM 1404 N N . PHE A 1 178 ? -20.390 18.562 -9.129 1.00 56.25 178 PHE A N 1
ATOM 1405 C CA . PHE A 1 178 ? -21.379 18.744 -10.203 1.00 56.25 178 PHE A CA 1
ATOM 1406 C C . PHE A 1 178 ? -22.306 17.538 -10.385 1.00 56.25 178 PHE A C 1
ATOM 1408 O O . PHE A 1 178 ? -23.027 17.447 -11.375 1.00 56.25 178 PHE A O 1
ATOM 1415 N N . THR A 1 179 ? -22.247 16.567 -9.475 1.00 57.34 179 THR A N 1
ATOM 1416 C CA . THR A 1 179 ? -23.064 15.358 -9.555 1.00 57.34 179 THR A CA 1
ATOM 1417 C C . THR A 1 179 ? -23.535 14.991 -8.164 1.00 57.34 179 THR A C 1
ATOM 1419 O O . THR A 1 179 ? -22.704 14.749 -7.291 1.00 57.34 179 THR A O 1
ATOM 1422 N N . ASP A 1 180 ? -24.839 14.800 -8.007 1.00 58.84 180 ASP A N 1
ATOM 1423 C CA . ASP A 1 180 ? -25.467 14.375 -6.748 1.00 58.84 180 ASP A CA 1
ATOM 1424 C C . ASP A 1 180 ? -25.121 12.921 -6.347 1.00 58.84 180 ASP A C 1
ATOM 1426 O O . ASP A 1 180 ? -25.623 12.350 -5.384 1.00 58.84 180 ASP A O 1
ATOM 1430 N N . ARG A 1 181 ? -24.231 12.276 -7.112 1.00 63.72 181 ARG A N 1
ATOM 1431 C CA . ARG A 1 181 ? -23.783 10.903 -6.891 1.00 63.72 181 ARG A CA 1
ATOM 1432 C C . ARG A 1 181 ? -22.516 10.886 -6.047 1.00 63.72 181 ARG A C 1
ATOM 1434 O O . ARG A 1 181 ? -21.424 11.222 -6.511 1.00 63.72 181 ARG A O 1
ATOM 1441 N N . ALA A 1 182 ? -22.659 10.416 -4.816 1.00 74.88 182 ALA A N 1
ATOM 1442 C CA . ALA A 1 182 ? -21.542 10.131 -3.936 1.00 74.88 182 ALA A CA 1
ATOM 1443 C C . ALA A 1 182 ? -20.770 8.885 -4.417 1.00 74.88 182 ALA A C 1
ATOM 1445 O O . ALA A 1 182 ? -21.349 7.828 -4.663 1.00 74.88 182 ALA A O 1
ATOM 1446 N N . THR A 1 183 ? -19.445 8.987 -4.549 1.00 77.12 183 THR A N 1
ATOM 1447 C CA . THR A 1 183 ? -18.577 7.858 -4.916 1.00 77.12 183 THR A CA 1
ATOM 1448 C C . THR A 1 183 ? -17.842 7.330 -3.691 1.00 77.12 183 THR A C 1
ATOM 1450 O O . THR A 1 183 ? -17.020 8.032 -3.101 1.00 77.12 183 THR A O 1
ATOM 1453 N N . ARG A 1 184 ? -18.079 6.065 -3.339 1.00 83.62 184 ARG A N 1
ATOM 1454 C CA . ARG A 1 184 ? -17.364 5.360 -2.267 1.00 83.62 184 ARG A CA 1
ATOM 1455 C C . ARG A 1 184 ? -16.072 4.744 -2.807 1.00 83.62 184 ARG A C 1
ATOM 1457 O O . ARG A 1 184 ? -16.069 4.151 -3.884 1.00 83.62 184 ARG A O 1
ATOM 1464 N N . ARG A 1 185 ? -14.964 4.919 -2.087 1.00 86.38 185 ARG A N 1
ATOM 1465 C CA . ARG A 1 185 ? -13.653 4.338 -2.416 1.00 86.38 185 ARG A CA 1
ATOM 1466 C C . ARG A 1 185 ? -13.074 3.651 -1.198 1.00 86.38 185 ARG A C 1
ATOM 1468 O O . ARG A 1 185 ? -13.051 4.248 -0.121 1.00 86.38 185 ARG A O 1
ATOM 1475 N N . TYR A 1 186 ? -12.559 2.447 -1.396 1.00 92.44 186 TYR A N 1
ATOM 1476 C CA . TYR A 1 186 ? -11.945 1.651 -0.342 1.00 92.44 186 TYR A CA 1
ATOM 1477 C C . TYR A 1 186 ? -10.422 1.755 -0.403 1.00 92.44 186 TYR A C 1
ATOM 1479 O O . TYR A 1 186 ? -9.844 1.967 -1.466 1.00 92.44 186 TYR A O 1
ATOM 1487 N N . PHE A 1 187 ? -9.753 1.638 0.745 1.00 93.00 187 PHE A N 1
ATOM 1488 C CA . PHE A 1 187 ? -8.287 1.680 0.840 1.00 93.00 187 PHE A CA 1
ATOM 1489 C C . PHE A 1 187 ? -7.654 2.867 0.094 1.00 93.00 187 PHE A C 1
ATOM 1491 O O . PHE A 1 187 ? -6.696 2.706 -0.663 1.00 93.00 187 PHE A O 1
ATOM 1498 N N . VAL A 1 188 ? -8.175 4.078 0.316 1.00 86.50 188 VAL A N 1
ATOM 1499 C CA . VAL A 1 188 ? -7.814 5.308 -0.422 1.00 86.50 188 VAL A CA 1
ATOM 1500 C C . VAL A 1 188 ? -6.305 5.557 -0.512 1.00 86.50 188 VAL A C 1
ATOM 1502 O O . VAL A 1 188 ? -5.819 6.059 -1.526 1.00 86.50 188 VAL A O 1
ATOM 1505 N N . PHE A 1 189 ? -5.551 5.193 0.528 1.00 85.25 189 PHE A N 1
ATOM 1506 C CA . PHE A 1 189 ? -4.099 5.371 0.572 1.00 85.25 189 PHE A CA 1
ATOM 1507 C C . PHE A 1 189 ? -3.323 4.412 -0.343 1.00 85.25 189 PHE A C 1
ATOM 1509 O O . PHE A 1 189 ? -2.140 4.638 -0.573 1.00 85.25 189 PHE A O 1
ATOM 1516 N N . LYS A 1 190 ? -3.975 3.365 -0.871 1.00 90.44 190 LYS A N 1
ATOM 1517 C CA . LYS A 1 190 ? -3.407 2.328 -1.752 1.00 90.44 190 LYS A CA 1
ATOM 1518 C C . LYS A 1 190 ? -2.175 1.611 -1.201 1.00 90.44 190 LYS A C 1
ATOM 1520 O O . LYS A 1 190 ? -1.443 0.980 -1.951 1.00 90.44 190 LYS A O 1
ATOM 1525 N N . LEU A 1 191 ? -1.984 1.670 0.109 1.00 95.31 191 LEU A N 1
ATOM 1526 C CA . LEU A 1 191 ? -0.841 1.064 0.768 1.00 95.31 191 LEU A CA 1
ATOM 1527 C C . LEU A 1 191 ? -0.857 -0.470 0.641 1.00 95.31 191 LEU A C 1
ATOM 1529 O O . LEU A 1 191 ? -1.954 -1.044 0.578 1.00 95.31 191 LEU A O 1
ATOM 1533 N N . PRO A 1 192 ? 0.312 -1.133 0.580 1.00 97.31 192 PRO A N 1
ATOM 1534 C CA . PRO A 1 192 ? 0.382 -2.582 0.428 1.00 97.31 192 PRO A CA 1
ATOM 1535 C C . PRO A 1 192 ? -0.330 -3.331 1.563 1.00 97.31 192 PRO A C 1
ATOM 1537 O O . PRO A 1 192 ? -0.247 -2.955 2.733 1.00 97.31 192 PRO A O 1
ATOM 1540 N N . ILE A 1 193 ? -1.038 -4.398 1.194 1.00 98.00 193 ILE A N 1
ATOM 1541 C CA . ILE A 1 193 ? -1.618 -5.372 2.123 1.00 98.00 193 ILE A CA 1
ATOM 1542 C C . ILE A 1 193 ? -1.240 -6.748 1.594 1.00 98.00 193 ILE A C 1
ATOM 1544 O O . ILE A 1 193 ? -1.399 -6.993 0.397 1.00 98.00 193 ILE A O 1
ATOM 1548 N N . ALA A 1 194 ? -0.747 -7.620 2.463 1.00 97.25 194 ALA A N 1
ATOM 1549 C CA . ALA A 1 194 ? -0.443 -9.003 2.128 1.00 97.25 194 ALA A CA 1
ATOM 1550 C C . ALA A 1 194 ? -1.224 -9.959 3.023 1.00 97.25 194 ALA A C 1
ATOM 1552 O O . ALA A 1 194 ? -1.518 -9.652 4.179 1.00 97.25 194 ALA A O 1
ATOM 1553 N N . SER A 1 195 ? -1.515 -11.134 2.481 1.00 94.81 195 SER A N 1
ATOM 1554 C CA . SER A 1 195 ? -2.027 -12.278 3.222 1.00 94.81 195 SER A CA 1
ATOM 1555 C C . SER A 1 195 ? -0.988 -13.390 3.210 1.00 94.81 195 SER A C 1
ATOM 1557 O O . SER A 1 195 ? -0.438 -13.711 2.157 1.00 94.81 195 SER A O 1
ATOM 1559 N N . SER A 1 196 ? -0.755 -14.009 4.364 1.00 92.94 196 SER A N 1
ATOM 1560 C CA . SER A 1 196 ? 0.050 -15.223 4.493 1.00 92.94 196 SER A CA 1
ATOM 1561 C C . SER A 1 196 ? -0.533 -16.105 5.593 1.00 92.94 196 SER A C 1
ATOM 1563 O O . SER A 1 196 ? -0.540 -15.723 6.764 1.00 92.94 196 SER A O 1
ATOM 1565 N N . GLY A 1 197 ? -1.079 -17.267 5.221 1.00 90.62 197 GLY A N 1
ATOM 1566 C CA . GLY A 1 197 ? -1.796 -18.136 6.159 1.00 90.62 197 GLY A CA 1
ATOM 1567 C C . GLY A 1 197 ? -2.954 -17.392 6.824 1.00 90.62 197 GLY A C 1
ATOM 1568 O O . GLY A 1 197 ? -3.799 -16.854 6.122 1.00 90.62 197 GLY A O 1
ATOM 1569 N N . THR A 1 198 ? -2.965 -17.337 8.157 1.00 93.75 198 THR A N 1
ATOM 1570 C CA . THR A 1 198 ? -3.936 -16.588 8.978 1.00 93.75 198 THR A CA 1
ATOM 1571 C C . THR A 1 198 ? -3.421 -15.216 9.424 1.00 93.75 198 THR A C 1
ATOM 1573 O O . THR A 1 198 ? -3.988 -14.600 10.328 1.00 93.75 198 THR A O 1
ATOM 1576 N N . THR A 1 199 ? -2.348 -14.716 8.810 1.00 95.31 199 THR A N 1
ATOM 1577 C CA . THR A 1 199 ? -1.775 -13.399 9.096 1.00 95.31 199 THR A CA 1
ATOM 1578 C C . THR A 1 199 ? -2.068 -12.445 7.948 1.00 95.31 199 THR A C 1
ATOM 1580 O O . THR A 1 199 ? -1.762 -12.727 6.789 1.00 95.31 199 THR A O 1
ATOM 1583 N N . THR A 1 200 ? -2.646 -11.288 8.270 1.00 97.62 200 THR A N 1
ATOM 1584 C CA . THR A 1 200 ? -2.782 -10.174 7.326 1.00 97.62 200 THR A CA 1
ATOM 1585 C C . THR A 1 200 ? -1.817 -9.060 7.718 1.00 97.62 200 THR A C 1
ATOM 1587 O O . THR A 1 200 ? -1.904 -8.505 8.816 1.00 97.62 200 THR A O 1
ATOM 1590 N N . THR A 1 201 ? -0.910 -8.726 6.802 1.00 97.75 201 THR A N 1
ATOM 1591 C CA . THR A 1 201 ? 0.096 -7.677 6.975 1.00 97.75 201 THR A CA 1
ATOM 1592 C C . THR A 1 201 ? -0.383 -6.381 6.330 1.00 97.75 201 THR A C 1
ATOM 1594 O O . THR A 1 201 ? -0.675 -6.344 5.134 1.00 97.75 201 THR A O 1
ATOM 1597 N N . PHE A 1 202 ? -0.427 -5.305 7.112 1.00 97.56 202 PHE A N 1
ATOM 1598 C CA . PHE A 1 202 ? -0.795 -3.960 6.683 1.00 97.56 202 PHE A CA 1
ATOM 1599 C C . PHE A 1 202 ? 0.432 -3.058 6.704 1.00 97.56 202 PHE A C 1
ATOM 1601 O O . PHE A 1 202 ? 1.007 -2.801 7.762 1.00 97.56 202 PHE A O 1
ATOM 1608 N N . VAL A 1 203 ? 0.814 -2.545 5.539 1.00 97.50 203 VAL A N 1
ATOM 1609 C CA . VAL A 1 203 ? 2.006 -1.708 5.402 1.00 97.50 203 VAL A CA 1
ATOM 1610 C C . VAL A 1 203 ? 1.611 -0.238 5.478 1.00 97.50 203 VAL A C 1
ATOM 1612 O O . VAL A 1 203 ? 0.734 0.217 4.752 1.00 97.50 203 VAL A O 1
ATOM 1615 N N . HIS A 1 204 ? 2.277 0.535 6.327 1.00 96.00 204 HIS A N 1
ATOM 1616 C CA . HIS A 1 204 ? 2.128 1.979 6.436 1.00 96.00 204 HIS A CA 1
ATOM 1617 C C . HIS A 1 204 ? 3.424 2.681 6.023 1.00 96.00 204 HIS A C 1
ATOM 1619 O O . HIS A 1 204 ? 4.341 2.880 6.824 1.00 96.00 204 HIS A O 1
ATOM 1625 N N . ALA A 1 205 ? 3.480 3.081 4.754 1.00 93.19 205 ALA A N 1
ATOM 1626 C CA . ALA A 1 205 ? 4.532 3.932 4.216 1.00 93.19 205 ALA A CA 1
ATOM 1627 C C . ALA A 1 205 ? 4.101 5.403 4.303 1.00 93.19 205 ALA A C 1
ATOM 1629 O O . ALA A 1 205 ? 3.095 5.808 3.713 1.00 93.19 205 ALA A O 1
ATOM 1630 N N . ASP A 1 206 ? 4.869 6.221 5.020 1.00 86.44 206 ASP A N 1
ATOM 1631 C CA . ASP A 1 206 ? 4.605 7.659 5.107 1.00 86.44 206 ASP A CA 1
ATOM 1632 C C . ASP A 1 206 ? 5.920 8.442 5.122 1.00 86.44 206 ASP A C 1
ATOM 1634 O O . ASP A 1 206 ? 6.688 8.270 6.072 1.00 86.44 206 ASP A O 1
ATOM 1638 N N . PRO A 1 207 ? 6.185 9.264 4.088 1.00 80.62 207 PRO A N 1
ATOM 1639 C CA . PRO A 1 207 ? 7.453 9.971 3.912 1.00 80.62 207 PRO A CA 1
ATOM 1640 C C . PRO A 1 207 ? 7.490 11.341 4.610 1.00 80.62 207 PRO A C 1
ATOM 1642 O O . PRO A 1 207 ? 8.365 12.146 4.314 1.00 80.62 207 PRO A O 1
ATOM 1645 N N . VAL A 1 208 ? 6.507 11.657 5.457 1.00 78.06 208 VAL A N 1
ATOM 1646 C CA . VAL A 1 208 ? 6.380 12.985 6.068 1.00 78.06 208 VAL A CA 1
ATOM 1647 C C . VAL A 1 208 ? 7.449 13.247 7.114 1.00 78.06 208 VAL A C 1
ATOM 1649 O O . VAL A 1 208 ? 7.722 12.414 7.971 1.00 78.06 208 VAL A O 1
ATOM 1652 N N . GLU A 1 209 ? 7.986 14.462 7.082 1.00 69.38 209 GLU A N 1
ATOM 1653 C CA . GLU A 1 209 ? 8.900 14.992 8.089 1.00 69.38 209 GLU A CA 1
ATOM 1654 C C . GLU A 1 209 ? 8.141 15.640 9.245 1.00 69.38 209 GLU A C 1
ATOM 1656 O O . GLU A 1 209 ? 7.059 16.201 9.077 1.00 69.38 209 GLU A O 1
ATOM 1661 N N . GLY A 1 210 ? 8.728 15.572 10.438 1.00 73.25 210 GLY A N 1
ATOM 1662 C CA . GLY A 1 210 ? 8.137 16.139 11.646 1.00 73.25 210 GLY A CA 1
ATOM 1663 C C . GLY A 1 210 ? 7.469 15.077 12.529 1.00 73.25 210 GLY A C 1
ATOM 1664 O O . GLY A 1 210 ? 6.486 14.459 12.111 1.00 73.25 210 GLY A O 1
ATOM 1665 N N . PRO A 1 211 ? 7.939 14.891 13.779 1.00 72.56 211 PRO A N 1
ATOM 1666 C CA . PRO A 1 211 ? 7.426 13.854 14.677 1.00 72.56 211 PRO A CA 1
ATOM 1667 C C . PRO A 1 211 ? 5.911 13.925 14.918 1.00 72.56 211 PRO A C 1
ATOM 1669 O O . PRO A 1 211 ? 5.241 12.896 14.952 1.00 72.56 211 PRO A O 1
ATOM 1672 N N . ARG A 1 212 ? 5.348 15.139 15.044 1.00 74.06 212 ARG A N 1
ATOM 1673 C CA . ARG A 1 212 ? 3.905 15.336 15.283 1.00 74.06 212 ARG A CA 1
ATOM 1674 C C . ARG A 1 212 ? 3.054 14.891 14.092 1.00 74.06 212 ARG A C 1
ATOM 1676 O O . ARG A 1 212 ? 2.148 14.084 14.263 1.00 74.06 212 ARG A O 1
ATOM 1683 N N . LEU A 1 213 ? 3.386 15.355 12.886 1.00 76.38 213 LEU A N 1
ATOM 1684 C CA . LEU A 1 213 ? 2.628 15.027 11.675 1.00 76.38 213 LEU A CA 1
ATOM 1685 C C . LEU A 1 213 ? 2.689 13.532 11.346 1.00 76.38 213 LEU A C 1
ATOM 1687 O O . LEU A 1 213 ? 1.673 12.950 10.966 1.00 76.38 213 LEU A O 1
ATOM 1691 N N . GLN A 1 214 ? 3.853 12.902 11.530 1.00 76.94 214 GLN A N 1
ATOM 1692 C CA . GLN A 1 214 ? 3.992 11.453 11.377 1.00 76.94 214 GLN A CA 1
ATOM 1693 C C . GLN A 1 214 ? 3.092 10.693 12.350 1.00 76.94 214 GLN A C 1
ATOM 1695 O O . GLN A 1 214 ? 2.416 9.739 11.955 1.00 76.94 214 GLN A O 1
ATOM 1700 N N . ALA A 1 215 ? 3.051 11.130 13.612 1.00 78.62 215 ALA A N 1
ATOM 1701 C CA . ALA A 1 215 ? 2.200 10.510 14.611 1.00 78.62 215 ALA A CA 1
ATOM 1702 C C . ALA A 1 215 ? 0.717 10.648 14.252 1.00 78.62 215 ALA A C 1
ATOM 1704 O O . ALA A 1 215 ? -0.010 9.658 14.269 1.00 78.62 215 ALA A O 1
ATOM 1705 N N . ASP A 1 216 ? 0.267 11.838 13.861 1.00 81.94 216 ASP A N 1
ATOM 1706 C CA . ASP A 1 216 ? -1.141 12.088 13.539 1.00 81.94 216 ASP A CA 1
ATOM 1707 C C . ASP A 1 216 ? -1.610 11.304 12.308 1.00 81.94 216 ASP A C 1
ATOM 1709 O O . ASP A 1 216 ? -2.725 10.771 12.290 1.00 81.94 216 ASP A O 1
ATOM 1713 N N . ARG A 1 217 ? -0.752 11.161 11.294 1.00 85.56 217 ARG A N 1
ATOM 1714 C CA . ARG A 1 217 ? -1.054 10.368 10.095 1.00 85.56 217 ARG A CA 1
ATOM 1715 C C . ARG A 1 217 ? -1.107 8.878 10.380 1.00 85.56 217 ARG A C 1
ATOM 1717 O O . ARG A 1 217 ? -2.063 8.231 9.951 1.00 85.56 217 ARG A O 1
ATOM 1724 N N . LEU A 1 218 ? -0.152 8.357 11.153 1.00 88.69 218 LEU A N 1
ATOM 1725 C CA . LEU A 1 218 ? -0.188 6.967 11.601 1.00 88.69 218 LEU A CA 1
ATOM 1726 C C . LEU A 1 218 ? -1.460 6.705 12.416 1.00 88.69 218 LEU A C 1
ATOM 1728 O O . LEU A 1 218 ? -2.185 5.765 12.112 1.00 88.69 218 LEU A O 1
ATOM 1732 N N . ARG A 1 219 ? -1.802 7.572 13.378 1.00 85.88 219 ARG A N 1
ATOM 1733 C CA . ARG A 1 219 ? -3.041 7.446 14.165 1.00 85.88 219 ARG A CA 1
ATOM 1734 C C . ARG A 1 219 ? -4.288 7.473 13.288 1.00 85.88 219 ARG A C 1
ATOM 1736 O O . ARG A 1 219 ? -5.154 6.619 13.442 1.00 85.88 219 ARG A O 1
ATOM 1743 N N . THR A 1 220 ? -4.370 8.412 12.347 1.00 85.94 220 THR A N 1
ATOM 1744 C CA . THR A 1 220 ? -5.496 8.514 11.404 1.00 85.94 220 THR A CA 1
ATOM 1745 C C . THR A 1 220 ? -5.640 7.238 10.582 1.00 85.94 220 THR A C 1
ATOM 1747 O O . THR A 1 220 ? -6.745 6.720 10.415 1.00 85.94 220 THR A O 1
ATOM 1750 N N . TRP A 1 221 ? -4.522 6.711 10.081 1.00 90.94 221 TRP A N 1
ATOM 1751 C CA . TRP A 1 221 ? -4.506 5.467 9.328 1.00 90.94 221 TRP A CA 1
ATOM 1752 C C . TRP A 1 221 ? -4.952 4.288 10.191 1.00 90.94 221 TRP A C 1
ATOM 1754 O O . TRP A 1 221 ? -5.841 3.550 9.774 1.00 90.94 221 TRP A O 1
ATOM 1764 N N . VAL A 1 222 ? -4.422 4.151 11.408 1.00 88.94 222 VAL A N 1
ATOM 1765 C CA . VAL A 1 222 ? -4.816 3.074 12.320 1.00 88.94 222 VAL A CA 1
ATOM 1766 C C . VAL A 1 222 ? -6.305 3.154 12.680 1.00 88.94 222 VAL A C 1
ATOM 1768 O O . VAL A 1 222 ? -7.005 2.146 12.617 1.00 88.94 222 VAL A O 1
ATOM 1771 N N . ILE A 1 223 ? -6.826 4.343 12.998 1.00 85.25 223 ILE A N 1
ATOM 1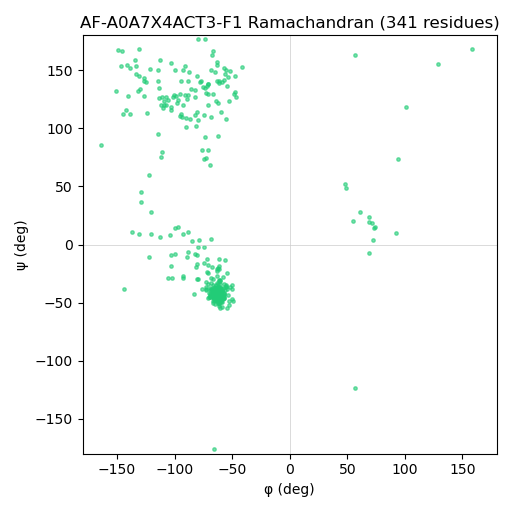772 C CA . ILE A 1 223 ? -8.256 4.540 13.287 1.00 85.25 223 ILE A CA 1
ATOM 1773 C C . ILE A 1 223 ? -9.105 4.070 12.106 1.00 85.25 223 ILE A C 1
ATOM 1775 O O . ILE A 1 223 ? -10.051 3.309 12.304 1.00 85.25 223 ILE A O 1
ATOM 1779 N N . ALA A 1 224 ? -8.730 4.441 10.880 1.00 87.69 224 ALA A N 1
ATOM 1780 C CA . ALA A 1 224 ? -9.453 4.041 9.676 1.00 87.69 224 ALA A CA 1
ATOM 1781 C C . ALA A 1 224 ? -9.464 2.518 9.430 1.00 87.69 224 ALA A C 1
ATOM 1783 O O . ALA A 1 224 ? -10.332 2.045 8.701 1.00 87.69 224 ALA A O 1
ATOM 1784 N N . HIS A 1 225 ? -8.524 1.761 10.010 1.00 92.19 225 HIS A N 1
ATOM 1785 C CA . HIS A 1 225 ? -8.429 0.301 9.867 1.00 92.19 225 HIS A CA 1
ATOM 1786 C C . HIS A 1 225 ? -8.934 -0.483 11.084 1.00 92.19 225 HIS A C 1
ATOM 1788 O O . HIS A 1 225 ? -9.084 -1.697 10.992 1.00 92.19 225 HIS A O 1
ATOM 1794 N N . SER A 1 226 ? -9.233 0.183 12.200 1.00 87.81 226 SER A N 1
ATOM 1795 C CA . SER A 1 226 ? -9.617 -0.464 13.462 1.00 87.81 226 SER A CA 1
ATOM 1796 C C . SER A 1 226 ? -10.770 -1.466 13.327 1.00 87.81 226 SER A C 1
ATOM 1798 O O . SER A 1 226 ? -10.619 -2.609 13.747 1.00 87.81 226 SER A O 1
ATOM 1800 N N . ALA A 1 227 ? -11.868 -1.086 12.665 1.00 87.31 227 ALA A N 1
ATOM 1801 C CA . ALA A 1 227 ? -13.023 -1.963 12.455 1.00 87.31 227 ALA A CA 1
ATOM 1802 C C . ALA A 1 227 ? -12.677 -3.217 11.628 1.00 87.31 227 ALA A C 1
ATOM 1804 O O . ALA A 1 227 ? -13.151 -4.316 11.914 1.00 87.31 227 ALA A O 1
ATOM 1805 N N . LEU A 1 228 ? -11.812 -3.074 10.619 1.00 93.12 228 LEU A N 1
ATOM 1806 C CA . LEU A 1 228 ? -11.318 -4.199 9.826 1.00 93.12 228 LEU A CA 1
ATOM 1807 C C . LEU A 1 228 ? -10.452 -5.134 10.678 1.00 93.12 228 LEU A C 1
ATOM 1809 O O . LEU A 1 228 ? -10.590 -6.352 10.603 1.00 93.12 228 LEU A O 1
ATOM 1813 N N . TRP A 1 229 ? -9.559 -4.569 11.485 1.00 94.06 229 TRP A N 1
ATOM 1814 C CA . TRP A 1 229 ? -8.650 -5.331 12.340 1.00 94.06 229 TRP A CA 1
ATOM 1815 C C . TRP A 1 229 ? -9.384 -6.074 13.452 1.00 94.06 229 TRP A C 1
ATOM 1817 O O . TRP A 1 229 ? -9.080 -7.232 13.721 1.00 94.06 229 TRP A O 1
ATOM 1827 N N . GLU A 1 230 ? -10.405 -5.456 14.037 1.00 88.94 230 GLU A N 1
ATOM 1828 C CA . GLU A 1 230 ? -11.318 -6.119 14.964 1.00 88.94 230 GLU A CA 1
ATOM 1829 C C . GLU A 1 230 ? -12.048 -7.287 14.291 1.00 88.94 230 GLU A C 1
ATOM 1831 O O . GLU A 1 230 ? -12.054 -8.404 14.809 1.00 88.94 230 GLU A O 1
ATOM 1836 N N . ALA A 1 231 ? -12.597 -7.069 13.091 1.00 90.69 231 ALA A N 1
ATOM 1837 C CA . ALA A 1 231 ? -13.287 -8.115 12.344 1.00 90.69 231 ALA A CA 1
ATOM 1838 C C . ALA A 1 231 ? -12.371 -9.306 12.008 1.00 90.69 231 ALA A C 1
ATOM 1840 O O . ALA A 1 231 ? -12.830 -10.452 12.060 1.00 90.69 231 ALA A O 1
ATOM 1841 N N . LEU A 1 232 ? -11.098 -9.048 11.691 1.00 93.94 232 LEU A N 1
ATOM 1842 C CA . LEU A 1 232 ? -10.073 -10.075 11.485 1.00 93.94 232 LEU A CA 1
ATOM 1843 C C . LEU A 1 232 ? -9.789 -10.848 12.778 1.00 93.94 232 LEU A C 1
ATOM 1845 O O . LEU A 1 232 ? -9.882 -12.075 12.795 1.00 93.94 232 LEU A O 1
ATOM 1849 N N . ARG A 1 233 ? -9.522 -10.147 13.883 1.00 90.56 233 ARG A N 1
ATOM 1850 C CA . ARG A 1 233 ? -9.226 -10.778 15.178 1.00 90.56 233 ARG A CA 1
ATOM 1851 C C . ARG A 1 233 ? -10.379 -11.624 15.705 1.00 90.56 233 ARG A C 1
ATOM 1853 O O . ARG A 1 233 ? -10.150 -12.737 16.171 1.00 90.56 233 ARG A O 1
ATOM 1860 N N . ASN A 1 234 ? -11.621 -11.166 15.548 1.00 88.81 234 ASN A N 1
ATOM 1861 C CA . ASN A 1 234 ? -12.818 -11.939 15.907 1.00 88.81 234 ASN A CA 1
ATOM 1862 C C . ASN A 1 234 ? -12.933 -13.250 15.108 1.00 88.81 234 ASN A C 1
ATOM 1864 O O . ASN A 1 234 ? -13.592 -14.191 15.540 1.00 88.81 234 ASN A O 1
ATOM 1868 N N . ARG A 1 235 ? -12.252 -13.334 13.960 1.00 91.12 235 ARG A N 1
ATOM 1869 C CA . ARG A 1 235 ? -12.133 -14.529 13.113 1.00 91.12 235 ARG A CA 1
ATOM 1870 C C . ARG A 1 235 ? -10.812 -15.276 13.321 1.00 91.12 235 ARG A C 1
ATOM 1872 O O . ARG A 1 235 ? -10.475 -16.132 12.511 1.00 91.12 235 ARG A O 1
ATOM 1879 N N . ARG A 1 236 ? -10.072 -14.969 14.394 1.00 92.12 236 ARG A N 1
ATOM 1880 C CA . ARG A 1 236 ? -8.765 -15.558 14.740 1.00 92.12 236 ARG A CA 1
ATOM 1881 C C . ARG A 1 236 ? -7.670 -15.314 13.694 1.00 92.12 236 ARG A C 1
ATOM 1883 O O . ARG A 1 236 ? -6.739 -16.105 13.580 1.00 92.12 236 ARG A O 1
ATOM 1890 N N . TRP A 1 237 ? -7.777 -14.218 12.945 1.00 94.69 237 TRP A N 1
ATOM 1891 C CA . TRP A 1 237 ? -6.697 -13.735 12.089 1.00 94.69 237 TRP A CA 1
ATOM 1892 C C . TRP A 1 237 ? -5.762 -12.809 12.859 1.00 94.69 237 TRP A C 1
ATOM 1894 O O . TRP A 1 237 ? -6.216 -11.955 13.621 1.00 94.69 237 TRP A O 1
ATOM 1904 N N . THR A 1 238 ? -4.467 -12.946 12.594 1.00 94.75 238 THR A N 1
ATOM 1905 C CA . THR A 1 238 ? -3.416 -12.088 13.142 1.00 94.75 238 THR A CA 1
ATOM 1906 C C . THR A 1 238 ? -3.316 -10.806 12.325 1.00 94.75 238 THR A C 1
ATOM 1908 O O . THR A 1 238 ? -3.144 -10.843 11.101 1.00 94.75 238 THR A O 1
ATOM 1911 N N . VAL A 1 239 ? -3.377 -9.662 13.004 1.00 95.44 239 VAL A N 1
ATOM 1912 C CA . VAL A 1 239 ? -3.138 -8.339 12.419 1.00 95.44 239 VAL A CA 1
ATOM 1913 C C . VAL A 1 239 ? -1.686 -7.943 12.657 1.00 95.44 239 VAL A C 1
ATOM 1915 O O . VAL A 1 239 ? -1.286 -7.637 13.784 1.00 95.44 239 VAL A O 1
ATOM 1918 N N . HIS A 1 240 ? -0.906 -7.915 11.577 1.00 95.88 240 HIS A N 1
ATOM 1919 C CA . HIS A 1 240 ? 0.480 -7.460 11.585 1.00 95.88 240 HIS A CA 1
ATOM 1920 C C . HIS A 1 240 ? 0.587 -6.078 10.931 1.00 95.88 240 HIS A C 1
ATOM 1922 O O . HIS A 1 240 ? 0.168 -5.892 9.788 1.00 95.88 240 HIS A O 1
ATOM 1928 N N . VAL A 1 241 ? 1.138 -5.094 11.644 1.00 95.88 241 VAL A N 1
ATOM 1929 C CA . VAL A 1 241 ? 1.333 -3.730 11.126 1.00 95.88 241 VAL A CA 1
ATOM 1930 C C . VAL A 1 241 ? 2.810 -3.461 10.893 1.00 95.88 241 VAL A C 1
ATOM 1932 O O . VAL A 1 241 ? 3.605 -3.507 11.824 1.00 95.88 241 VAL A O 1
ATOM 1935 N N . VAL A 1 242 ? 3.170 -3.093 9.668 1.00 96.44 242 VAL A N 1
ATOM 1936 C CA . VAL A 1 242 ? 4.549 -2.744 9.316 1.00 96.44 242 VAL A CA 1
ATOM 1937 C C . VAL A 1 242 ? 4.617 -1.277 8.961 1.00 96.44 242 VAL A C 1
ATOM 1939 O O . VAL A 1 242 ? 3.893 -0.829 8.074 1.00 96.44 242 VAL A O 1
ATOM 1942 N N . THR A 1 243 ? 5.495 -0.508 9.598 1.00 95.38 243 THR A N 1
ATOM 1943 C CA . THR A 1 243 ? 5.746 0.870 9.159 1.00 95.38 243 THR A CA 1
ATOM 1944 C C . THR A 1 243 ? 7.027 0.955 8.358 1.00 95.38 243 THR A C 1
ATOM 1946 O O . THR A 1 243 ? 8.079 0.573 8.859 1.00 95.38 243 THR A O 1
ATOM 1949 N N . VAL A 1 244 ? 6.947 1.524 7.157 1.00 94.12 244 VAL A N 1
ATOM 1950 C CA . VAL A 1 244 ? 8.115 1.764 6.304 1.00 94.12 244 VAL A CA 1
ATOM 1951 C C . VAL A 1 244 ? 8.544 3.219 6.453 1.00 94.12 244 VAL A C 1
ATOM 1953 O O . VAL A 1 244 ? 7.719 4.141 6.351 1.00 94.12 244 VAL A O 1
ATOM 1956 N N . THR A 1 245 ? 9.822 3.424 6.746 1.00 90.00 245 THR A N 1
ATOM 1957 C CA . THR A 1 245 ? 10.430 4.718 7.063 1.00 90.00 245 THR A CA 1
ATOM 1958 C C . THR A 1 245 ? 11.698 4.947 6.256 1.00 90.00 245 THR A C 1
ATOM 1960 O O . THR A 1 245 ? 12.213 4.052 5.589 1.00 90.00 245 THR A O 1
ATOM 1963 N N . ARG A 1 246 ? 12.191 6.184 6.290 1.00 84.19 246 ARG A N 1
ATOM 1964 C CA . ARG A 1 246 ? 13.425 6.589 5.608 1.00 84.19 246 ARG A CA 1
ATOM 1965 C C . ARG A 1 246 ? 14.640 6.471 6.513 1.00 84.19 246 ARG A C 1
ATOM 1967 O O . ARG A 1 246 ? 15.752 6.313 6.032 1.00 84.19 246 ARG A O 1
ATOM 1974 N N . THR A 1 247 ? 14.432 6.589 7.823 1.00 84.94 247 THR A N 1
ATOM 1975 C CA . THR A 1 247 ? 15.511 6.578 8.812 1.00 84.94 247 THR A CA 1
ATOM 1976 C C . THR A 1 247 ? 15.176 5.677 9.995 1.00 84.94 247 THR A C 1
ATOM 1978 O O . THR A 1 247 ? 14.005 5.415 10.296 1.00 84.94 247 THR A O 1
ATOM 1981 N N . ALA A 1 248 ? 16.218 5.249 10.710 1.00 86.88 248 ALA A N 1
ATOM 1982 C CA . ALA A 1 248 ? 16.085 4.506 11.960 1.00 86.88 248 ALA A CA 1
ATOM 1983 C C . ALA A 1 248 ? 15.389 5.328 13.063 1.00 86.88 248 ALA A C 1
ATOM 1985 O O . ALA A 1 248 ? 14.624 4.783 13.854 1.00 86.88 248 ALA A O 1
ATOM 1986 N N . ALA A 1 249 ? 15.588 6.651 13.091 1.00 85.88 249 ALA A N 1
ATOM 1987 C CA . ALA A 1 249 ? 14.921 7.532 14.052 1.00 85.88 249 ALA A CA 1
ATOM 1988 C C . ALA A 1 249 ? 13.398 7.572 13.831 1.00 85.88 249 ALA A C 1
ATOM 1990 O O . ALA A 1 249 ? 12.622 7.484 14.782 1.00 85.88 249 ALA A O 1
ATOM 1991 N N . GLU A 1 250 ? 12.958 7.647 12.571 1.00 86.69 250 GLU A N 1
ATOM 1992 C CA . GLU A 1 250 ? 11.537 7.532 12.222 1.00 86.69 250 GLU A CA 1
ATOM 1993 C C . GLU A 1 250 ? 10.975 6.157 12.594 1.00 86.69 250 GLU A C 1
ATOM 1995 O O . GLU A 1 250 ? 9.860 6.069 13.109 1.00 86.69 250 GLU A O 1
ATOM 2000 N N . ALA A 1 251 ? 11.745 5.090 12.355 1.00 88.50 251 ALA A N 1
ATOM 2001 C CA . ALA A 1 251 ? 11.357 3.732 12.719 1.00 88.50 251 ALA A CA 1
ATOM 2002 C C . ALA A 1 251 ? 11.125 3.616 14.233 1.00 88.50 251 ALA A C 1
ATOM 2004 O O . ALA A 1 251 ? 10.061 3.169 14.657 1.00 88.50 251 ALA A O 1
ATOM 2005 N N . ALA A 1 252 ? 12.063 4.098 15.053 1.00 87.69 252 ALA A N 1
ATOM 2006 C CA . ALA A 1 252 ? 11.933 4.098 16.509 1.00 87.69 252 ALA A CA 1
ATOM 2007 C C . ALA A 1 252 ? 10.711 4.905 16.988 1.00 87.69 252 ALA A C 1
ATOM 2009 O O . ALA A 1 252 ? 9.948 4.439 17.836 1.00 87.69 252 ALA A O 1
ATOM 2010 N N . ALA A 1 253 ? 10.469 6.084 16.404 1.00 87.19 253 ALA A N 1
ATOM 2011 C CA . ALA A 1 253 ? 9.311 6.910 16.744 1.00 87.19 253 ALA A CA 1
ATOM 2012 C C . ALA A 1 253 ? 7.976 6.217 16.412 1.00 87.19 253 ALA A C 1
ATOM 2014 O O . ALA A 1 253 ? 7.044 6.244 17.219 1.00 87.19 253 ALA A O 1
ATOM 2015 N N . LYS A 1 254 ? 7.873 5.567 15.245 1.00 88.75 254 LYS A N 1
ATOM 2016 C CA . LYS A 1 254 ? 6.665 4.822 14.856 1.00 88.75 254 LYS A CA 1
ATOM 2017 C C . LYS A 1 254 ? 6.464 3.569 15.712 1.00 88.75 254 LYS A C 1
ATOM 2019 O O . LYS A 1 254 ? 5.332 3.312 16.115 1.00 88.75 254 LYS A O 1
ATOM 2024 N N . ALA A 1 255 ? 7.536 2.851 16.051 1.00 88.88 255 ALA A N 1
ATOM 2025 C CA . ALA A 1 255 ? 7.484 1.713 16.968 1.00 88.88 255 ALA A CA 1
ATOM 2026 C C . ALA A 1 255 ? 6.926 2.120 18.341 1.00 88.88 255 ALA A C 1
ATOM 2028 O O . ALA A 1 255 ? 5.995 1.488 18.832 1.00 88.88 255 ALA A O 1
ATOM 2029 N N . ALA A 1 256 ? 7.400 3.232 18.914 1.00 88.00 256 ALA A N 1
ATOM 2030 C CA . ALA A 1 256 ? 6.900 3.740 20.194 1.00 88.00 256 ALA A CA 1
ATOM 2031 C C . ALA A 1 256 ? 5.393 4.071 20.161 1.00 88.00 256 ALA A C 1
ATOM 2033 O O . ALA A 1 256 ? 4.666 3.820 21.127 1.00 88.00 256 ALA A O 1
ATOM 2034 N N . ILE A 1 257 ? 4.898 4.605 19.038 1.00 85.75 257 ILE A N 1
ATOM 2035 C CA . ILE A 1 257 ? 3.464 4.865 18.853 1.00 85.75 257 ILE A CA 1
ATOM 2036 C C . ILE A 1 257 ? 2.679 3.557 18.794 1.00 85.75 257 ILE A C 1
ATOM 2038 O O . ILE A 1 257 ? 1.636 3.470 19.431 1.00 85.75 257 ILE A O 1
ATOM 2042 N N . LEU A 1 258 ? 3.151 2.557 18.045 1.00 87.44 258 LEU A N 1
ATOM 2043 C CA . LEU A 1 258 ? 2.465 1.268 17.902 1.00 87.44 258 LEU A CA 1
ATOM 2044 C C . LEU A 1 258 ? 2.467 0.461 19.206 1.00 87.44 258 LEU A C 1
ATOM 2046 O O . LEU A 1 258 ? 1.446 -0.128 19.548 1.00 87.44 258 LEU A O 1
ATOM 2050 N N . GLU A 1 259 ? 3.562 0.499 19.968 1.00 86.12 259 GLU A N 1
ATOM 2051 C CA . GLU A 1 259 ? 3.681 -0.157 21.278 1.00 86.12 259 GLU A CA 1
ATOM 2052 C C . GLU A 1 259 ? 2.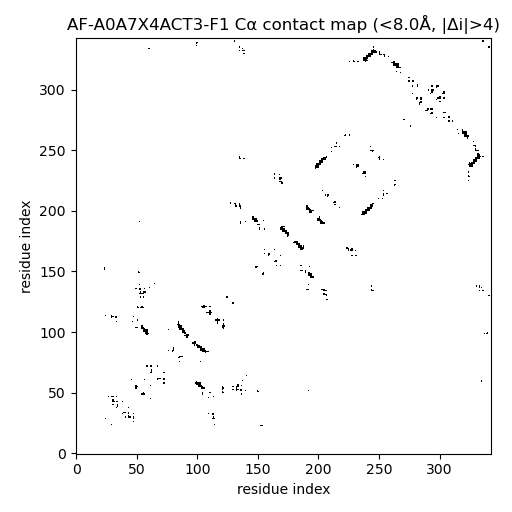671 0.402 22.288 1.00 86.12 259 GLU A C 1
ATOM 2054 O O . GLU A 1 259 ? 1.967 -0.326 22.995 1.00 86.12 259 GLU A O 1
ATOM 2059 N N . THR A 1 260 ? 2.558 1.730 22.328 1.00 82.75 260 THR A N 1
ATOM 2060 C CA . THR A 1 260 ? 1.617 2.433 23.210 1.00 82.75 260 THR A CA 1
ATOM 2061 C C . THR A 1 260 ? 0.211 2.504 22.628 1.00 82.75 260 THR A C 1
ATOM 2063 O O . THR A 1 260 ? -0.724 2.892 23.333 1.00 82.75 260 THR A O 1
ATOM 2066 N N . TRP A 1 261 ? 0.025 2.103 21.365 1.00 80.12 261 TRP A N 1
ATOM 2067 C CA . TRP A 1 261 ? -1.268 2.174 20.716 1.00 80.12 261 TRP A CA 1
ATOM 2068 C C . TRP A 1 261 ? -2.251 1.254 21.422 1.00 80.12 261 TRP A C 1
ATOM 2070 O O . TRP A 1 261 ? -2.075 0.041 21.573 1.00 80.12 261 TRP A O 1
ATOM 2080 N N . ARG A 1 262 ? -3.330 1.874 21.853 1.00 71.81 262 ARG A N 1
ATOM 2081 C CA . ARG A 1 262 ? -4.556 1.226 22.252 1.00 71.81 262 ARG A CA 1
ATOM 2082 C C . ARG A 1 262 ? -5.589 1.882 21.361 1.00 71.81 262 ARG A C 1
ATOM 2084 O O . ARG A 1 262 ? -5.698 3.105 21.379 1.00 71.81 262 ARG A O 1
ATOM 2091 N N . GLY A 1 263 ? -6.180 1.119 20.452 1.00 64.50 263 GLY A N 1
ATOM 2092 C CA . GLY A 1 263 ? -6.934 1.706 19.356 1.00 64.50 263 GLY A CA 1
ATOM 2093 C C . GLY A 1 263 ? -8.183 2.445 19.784 1.00 64.50 263 GLY A C 1
ATOM 2094 O O . GLY A 1 263 ? -8.429 2.602 20.981 1.00 64.50 263 GLY A O 1
ATOM 2095 N N . PRO A 1 264 ? -8.964 2.937 18.804 1.00 58.78 264 PRO A N 1
ATOM 2096 C CA . PRO A 1 264 ? -10.216 3.587 19.132 1.00 58.78 264 PRO A CA 1
ATOM 2097 C C . PRO A 1 264 ? -11.012 2.606 19.981 1.00 58.78 264 PRO A C 1
ATOM 2099 O O . PRO A 1 264 ? -10.985 1.407 19.716 1.00 58.78 264 PRO A O 1
ATOM 2102 N N . PRO A 1 265 ? -11.631 3.066 21.055 1.00 54.47 265 PRO A N 1
ATOM 2103 C CA . PRO A 1 265 ? -12.202 2.136 22.000 1.00 54.47 265 PRO A CA 1
ATOM 2104 C C . PRO A 1 265 ? -13.395 1.439 21.295 1.00 54.47 265 PRO A C 1
ATOM 2106 O O . PRO A 1 265 ? -13.939 2.017 20.344 1.00 54.47 265 PRO A O 1
ATOM 2109 N N . ALA A 1 266 ? -13.699 0.182 21.656 1.00 54.81 266 ALA A N 1
ATOM 2110 C CA . ALA A 1 266 ? -14.605 -0.731 20.926 1.00 54.81 266 ALA A CA 1
ATOM 2111 C C . ALA A 1 266 ? -15.887 -0.039 20.401 1.00 54.81 266 ALA A C 1
ATOM 2113 O O . ALA A 1 266 ? -16.304 0.965 20.983 1.00 54.81 266 ALA A O 1
ATOM 2114 N N . PRO A 1 267 ? -16.534 -0.497 19.309 1.00 51.75 267 PRO A N 1
ATOM 2115 C CA . PRO A 1 267 ? -17.801 0.095 18.868 1.00 51.75 267 PRO A CA 1
ATOM 2116 C C . PRO A 1 267 ? -18.760 0.234 20.060 1.00 51.75 267 PRO A C 1
ATOM 2118 O O . PRO A 1 267 ? -18.879 -0.687 20.867 1.00 51.75 267 PRO A O 1
ATOM 2121 N N . ALA A 1 268 ? -19.362 1.420 20.228 1.00 54.66 268 ALA A N 1
ATOM 2122 C CA . ALA A 1 268 ? -20.229 1.677 21.376 1.00 54.66 268 ALA A CA 1
ATOM 2123 C C . ALA A 1 268 ? -21.339 0.632 21.424 1.00 54.66 268 ALA A C 1
ATOM 2125 O O . ALA A 1 268 ? -21.853 0.214 20.383 1.00 54.66 268 ALA A O 1
ATOM 2126 N N . ALA A 1 269 ? -21.750 0.290 22.646 1.00 60.75 269 ALA A N 1
ATOM 2127 C CA . ALA A 1 269 ? -23.081 -0.250 22.854 1.00 60.75 269 ALA A CA 1
ATOM 2128 C C . ALA A 1 269 ? -24.100 0.638 22.110 1.00 60.75 269 ALA A C 1
ATOM 2130 O O . ALA A 1 269 ? -23.878 1.850 22.009 1.00 60.75 269 ALA A O 1
ATOM 2131 N N . PRO A 1 270 ? -25.179 0.062 21.558 1.00 68.50 270 PRO A N 1
ATOM 2132 C CA . PRO A 1 270 ? -26.200 0.846 20.879 1.00 68.50 270 PRO A CA 1
ATOM 2133 C C . PRO A 1 270 ? -26.602 2.039 21.750 1.00 68.50 270 PRO A C 1
ATOM 2135 O O . PRO A 1 270 ? -26.841 1.889 22.951 1.00 68.50 270 PRO A O 1
ATOM 2138 N N . ARG A 1 271 ? -26.595 3.229 21.138 1.00 78.25 271 ARG A N 1
ATOM 2139 C CA . ARG A 1 271 ? -26.981 4.476 21.799 1.00 78.25 271 ARG A CA 1
ATOM 2140 C C . ARG A 1 271 ? -28.375 4.329 22.385 1.00 78.25 271 ARG A C 1
ATOM 2142 O O . ARG A 1 271 ? -29.211 3.614 21.830 1.00 78.25 271 ARG A O 1
ATOM 2149 N N . SER A 1 272 ? -28.635 5.044 23.477 1.00 84.56 272 SER A N 1
ATOM 2150 C CA . SER A 1 272 ? -30.017 5.218 23.905 1.00 84.56 272 SER A CA 1
ATOM 2151 C C . SER A 1 272 ? -30.819 5.854 22.764 1.00 84.56 272 SER A C 1
ATOM 2153 O O . SER A 1 272 ? -30.272 6.585 21.934 1.00 84.56 272 SER A O 1
ATOM 2155 N N . GLU A 1 273 ? -32.119 5.584 22.711 1.00 84.50 273 GLU A N 1
ATOM 2156 C CA . GLU A 1 273 ? -32.987 6.137 21.668 1.00 84.50 273 GLU A CA 1
ATOM 2157 C C . GLU A 1 273 ? -32.913 7.675 21.623 1.00 84.50 273 GLU A C 1
ATOM 2159 O O . GLU A 1 273 ? -32.874 8.270 20.549 1.00 84.50 273 GLU A O 1
ATOM 2164 N N . ALA A 1 274 ? -32.789 8.321 22.787 1.00 85.69 274 ALA A N 1
ATOM 2165 C CA . ALA A 1 274 ? -32.633 9.768 22.898 1.00 85.69 274 ALA A CA 1
ATOM 2166 C C . ALA A 1 274 ? -31.297 10.274 22.322 1.00 85.69 274 ALA A C 1
ATOM 2168 O O . ALA A 1 274 ? -31.277 11.276 21.605 1.00 85.69 274 ALA A O 1
ATOM 2169 N N . ASP A 1 275 ? -30.192 9.574 22.590 1.00 86.38 275 ASP A N 1
ATOM 2170 C CA . ASP A 1 275 ? -28.874 9.929 22.054 1.00 86.38 275 ASP A CA 1
ATOM 2171 C C . ASP A 1 275 ? -28.821 9.728 20.537 1.00 86.38 275 ASP A C 1
ATOM 2173 O O . ASP A 1 275 ? -28.239 10.542 19.821 1.00 86.38 275 ASP A O 1
ATOM 2177 N N . GLN A 1 276 ? -29.464 8.671 20.030 1.00 82.88 276 GLN A N 1
ATOM 2178 C CA . GLN A 1 276 ? -29.559 8.422 18.595 1.00 82.88 276 GLN A CA 1
ATOM 2179 C C . GLN A 1 276 ? -30.392 9.508 17.898 1.00 82.88 276 GLN A C 1
ATOM 2181 O O . GLN A 1 276 ? -29.925 10.091 16.923 1.00 82.88 276 GLN A O 1
ATOM 2186 N N . GLN A 1 277 ? -31.551 9.879 18.454 1.00 84.88 277 GLN A N 1
ATOM 2187 C CA . GLN A 1 277 ? -32.383 10.972 17.931 1.00 84.88 277 GLN A CA 1
ATOM 2188 C C . GLN A 1 277 ? -31.668 12.334 17.918 1.00 84.88 277 GLN A C 1
ATOM 2190 O O . GLN A 1 277 ? -31.966 13.180 17.072 1.00 84.88 277 GLN A O 1
ATOM 2195 N N . LEU A 1 278 ? -30.760 12.589 18.864 1.00 86.62 278 LEU A N 1
ATOM 2196 C CA . LEU A 1 278 ? -29.938 13.800 18.870 1.00 86.62 278 LEU A CA 1
ATOM 2197 C C . LEU A 1 278 ? -28.886 13.762 17.754 1.00 86.62 278 LEU A C 1
ATOM 2199 O O . LEU A 1 278 ? -28.730 14.748 17.036 1.00 86.62 278 LEU A O 1
ATOM 2203 N N . MET A 1 279 ? -28.186 12.637 17.589 1.00 83.50 279 MET A N 1
ATOM 2204 C CA . MET A 1 279 ? -27.169 12.484 16.543 1.00 83.50 279 MET A CA 1
ATOM 2205 C C . MET A 1 279 ? -27.780 12.575 15.139 1.00 83.50 279 MET A C 1
ATOM 2207 O O . MET A 1 279 ? -27.241 13.289 14.296 1.00 83.50 279 MET A O 1
ATOM 2211 N N . ASP A 1 280 ? -28.939 11.949 14.920 1.00 84.50 280 ASP A N 1
ATOM 2212 C CA . ASP A 1 280 ? -29.663 11.999 13.644 1.00 84.50 280 ASP A CA 1
ATOM 2213 C C . ASP A 1 280 ? -30.147 13.424 13.325 1.00 84.50 280 ASP A C 1
ATOM 2215 O O . ASP A 1 280 ? -30.073 13.875 12.184 1.00 84.50 280 ASP A O 1
ATOM 2219 N N . ALA A 1 281 ? -30.603 14.173 14.336 1.00 79.44 281 ALA A N 1
ATOM 2220 C CA . ALA A 1 281 ? -31.020 15.563 14.159 1.00 79.44 281 ALA A CA 1
ATOM 2221 C C . ALA A 1 281 ? -29.846 16.488 13.796 1.00 79.44 281 ALA A C 1
ATOM 2223 O O . ALA A 1 281 ? -30.029 17.425 13.021 1.00 79.44 281 ALA A O 1
ATOM 2224 N N . ILE A 1 282 ? -28.648 16.228 14.330 1.00 79.00 282 ILE A N 1
ATOM 2225 C CA . ILE A 1 282 ? -27.430 16.970 13.976 1.00 79.00 282 ILE A CA 1
ATOM 2226 C C . ILE A 1 282 ? -26.997 16.635 12.546 1.00 79.00 282 ILE A C 1
ATOM 2228 O O . ILE A 1 282 ? -26.710 17.545 11.778 1.00 79.00 282 ILE A O 1
ATOM 2232 N N . GLU A 1 283 ? -27.000 15.359 12.158 1.00 77.12 283 GLU A N 1
ATOM 2233 C CA . GLU A 1 283 ? -26.654 14.941 10.792 1.00 77.12 283 GLU A CA 1
ATOM 2234 C C . GLU A 1 283 ? -27.643 15.500 9.755 1.00 77.12 283 GLU A C 1
ATOM 2236 O O . GLU A 1 283 ? -27.252 15.952 8.673 1.00 77.12 283 GLU A O 1
ATOM 2241 N N . LEU A 1 284 ? -28.932 15.548 10.101 1.00 72.81 284 LEU A N 1
ATOM 2242 C CA . LEU A 1 284 ? -29.953 16.187 9.278 1.00 72.81 284 LEU A CA 1
ATOM 2243 C C . LEU A 1 284 ? -29.725 17.702 9.165 1.00 72.81 284 LEU A C 1
ATOM 2245 O O . LEU A 1 284 ? -29.827 18.255 8.072 1.00 72.81 284 LEU A O 1
ATOM 2249 N N . ALA A 1 285 ? -29.383 18.379 10.261 1.00 74.81 285 ALA A N 1
ATOM 2250 C CA . ALA A 1 285 ? -29.094 19.812 10.252 1.00 74.81 285 ALA A CA 1
ATOM 2251 C C . ALA A 1 285 ? -27.830 20.145 9.439 1.00 74.81 285 ALA A C 1
ATOM 2253 O O . ALA A 1 285 ? -27.839 21.089 8.654 1.00 74.81 285 ALA A O 1
ATOM 2254 N N . ASP A 1 286 ? -26.775 19.335 9.550 1.00 65.62 286 ASP A N 1
ATOM 2255 C CA . ASP A 1 286 ? -25.538 19.494 8.775 1.00 65.62 286 ASP A CA 1
ATOM 2256 C C . ASP A 1 286 ? -25.761 19.260 7.274 1.00 65.62 286 ASP A C 1
ATOM 2258 O O . ASP A 1 286 ? -25.161 19.936 6.436 1.00 65.62 286 ASP A O 1
ATOM 2262 N N . SER A 1 287 ? -26.630 18.311 6.916 1.00 59.19 287 SER A N 1
ATOM 2263 C CA . SER A 1 287 ? -26.925 17.990 5.514 1.00 59.19 287 SER A CA 1
ATOM 2264 C C . SER A 1 287 ? -27.908 18.958 4.854 1.00 59.19 287 SER A C 1
ATOM 2266 O O . SER A 1 287 ? -27.825 19.173 3.645 1.00 59.19 287 SER A O 1
ATOM 2268 N N . THR A 1 288 ? -28.820 19.560 5.621 1.00 73.94 288 THR A N 1
ATOM 2269 C CA . THR A 1 288 ? -29.866 20.461 5.101 1.00 73.94 288 THR A CA 1
ATOM 2270 C C . THR A 1 288 ? -29.580 21.944 5.336 1.00 73.94 288 THR A C 1
ATOM 2272 O O . THR A 1 288 ? -30.179 22.792 4.677 1.00 73.94 288 THR A O 1
ATOM 2275 N N . GLY A 1 289 ? -28.686 22.273 6.270 1.00 80.19 289 GLY A N 1
ATOM 2276 C CA . GLY A 1 289 ? -28.470 23.633 6.764 1.00 80.19 289 GLY A CA 1
ATOM 2277 C C . GLY A 1 289 ? -29.595 24.164 7.664 1.00 80.19 289 GLY A C 1
ATOM 2278 O O . GLY A 1 289 ? -29.543 25.326 8.066 1.00 80.19 289 GLY A O 1
ATOM 2279 N N . ASP A 1 290 ? -30.614 23.355 7.982 1.00 81.69 290 ASP A N 1
ATOM 2280 C CA . ASP A 1 290 ? -31.745 23.759 8.819 1.00 81.69 290 ASP A CA 1
ATOM 2281 C C . ASP A 1 290 ? -31.476 23.469 10.302 1.00 81.69 290 ASP A C 1
ATOM 2283 O O . ASP A 1 290 ? -31.480 22.322 10.749 1.00 81.69 290 ASP A O 1
ATOM 2287 N N . LEU A 1 291 ? -31.273 24.533 11.081 1.00 83.31 291 LEU A N 1
ATOM 2288 C CA . LEU A 1 291 ? -30.985 24.448 12.516 1.00 83.31 291 LEU A CA 1
ATOM 2289 C C . LEU A 1 291 ? -32.244 24.451 13.398 1.00 83.31 291 LEU A C 1
ATOM 2291 O O . LEU A 1 291 ? -32.149 24.143 14.587 1.00 83.31 291 LEU A O 1
ATOM 2295 N N . ARG A 1 292 ? -33.433 24.741 12.846 1.00 82.50 292 ARG A N 1
ATOM 2296 C CA . ARG A 1 292 ? -34.690 24.838 13.620 1.00 82.50 292 ARG A CA 1
ATOM 2297 C C . ARG A 1 292 ? -35.004 23.584 14.449 1.00 82.50 292 ARG A C 1
ATOM 2299 O O . ARG A 1 292 ? -35.455 23.741 15.587 1.00 82.50 292 ARG A O 1
ATOM 2306 N N . PRO A 1 293 ? -34.751 22.350 13.961 1.00 79.19 293 PRO A N 1
ATOM 2307 C CA . PRO A 1 293 ? -34.947 21.146 14.766 1.00 79.19 293 PRO A CA 1
ATOM 2308 C C . PRO A 1 293 ? -34.057 21.102 16.018 1.00 79.19 293 PRO A C 1
ATOM 2310 O O . PRO A 1 293 ? -34.471 20.566 17.048 1.00 79.19 293 PRO A O 1
ATOM 2313 N N . LEU A 1 294 ? -32.853 21.684 15.950 1.00 83.88 294 LEU A N 1
ATOM 2314 C CA . LEU A 1 294 ? -31.922 21.748 17.077 1.00 83.88 294 LEU A CA 1
ATOM 2315 C C . LEU A 1 294 ? -32.332 22.810 18.100 1.00 83.88 294 LEU A C 1
ATOM 2317 O O . LEU A 1 294 ? -32.245 22.568 19.307 1.00 83.88 294 LEU A O 1
ATOM 2321 N N . ASP A 1 295 ? -32.829 23.953 17.629 1.00 82.00 295 ASP A N 1
ATOM 2322 C CA . ASP A 1 295 ? -33.314 25.037 18.486 1.00 82.00 295 ASP A CA 1
ATOM 2323 C C . ASP A 1 295 ? -34.546 24.608 19.295 1.00 82.00 295 ASP A C 1
ATOM 2325 O O . ASP A 1 295 ? -34.579 24.778 20.514 1.00 82.00 295 ASP A O 1
ATOM 2329 N N . ALA A 1 296 ? -35.529 23.983 18.636 1.00 80.81 296 ALA A N 1
ATOM 2330 C CA . ALA A 1 296 ? -36.802 23.621 19.257 1.00 80.81 296 ALA A CA 1
ATOM 2331 C C . ALA A 1 296 ? -36.685 22.500 20.303 1.00 80.81 296 ALA A C 1
ATOM 2333 O O . ALA A 1 296 ? -37.387 22.527 21.313 1.00 80.81 296 ALA A O 1
ATOM 2334 N N . LYS A 1 297 ? -35.826 21.500 20.063 1.00 84.06 297 LYS A N 1
ATOM 2335 C CA . LYS A 1 297 ? -35.769 20.278 20.885 1.00 84.06 297 LYS A CA 1
ATOM 2336 C C . LYS A 1 297 ? -34.559 20.216 21.815 1.00 84.06 297 LYS A C 1
ATOM 2338 O O . LYS A 1 297 ? -34.641 19.600 22.875 1.00 84.06 297 LYS A O 1
ATOM 2343 N N . TYR A 1 298 ? -33.448 20.849 21.444 1.00 87.50 298 TYR A N 1
ATOM 2344 C CA . TYR A 1 298 ? -32.178 20.725 22.167 1.00 87.50 298 TYR A CA 1
ATOM 2345 C C . TYR A 1 298 ? -31.647 22.064 22.691 1.00 87.50 298 TYR A C 1
ATOM 2347 O O . TYR A 1 298 ? -30.534 22.122 23.212 1.00 87.50 298 TYR A O 1
ATOM 2355 N N . GLY A 1 299 ? -32.456 23.128 22.607 1.00 86.38 299 GLY A N 1
ATOM 2356 C CA . GLY A 1 299 ? -32.149 24.445 23.164 1.00 86.38 299 GLY A CA 1
ATOM 2357 C C . GLY A 1 299 ? -31.107 25.232 22.374 1.00 86.38 299 GLY A C 1
ATOM 2358 O O . GLY A 1 299 ? -30.568 26.198 22.909 1.00 86.38 299 GLY A O 1
ATOM 2359 N N . GLY A 1 300 ? -30.810 24.817 21.141 1.00 87.25 300 GLY A N 1
ATOM 2360 C CA . GLY A 1 300 ? -29.864 25.491 20.259 1.00 87.25 300 GLY A CA 1
ATOM 2361 C C . GLY A 1 300 ? -28.806 24.565 19.668 1.00 87.25 300 GLY A C 1
ATOM 2362 O O . GLY A 1 300 ? -28.415 23.567 20.280 1.00 87.25 300 GLY A O 1
ATOM 2363 N N . ALA A 1 301 ? -28.255 24.940 18.512 1.00 78.81 301 ALA A N 1
ATOM 2364 C CA . ALA A 1 301 ? -27.140 24.221 17.883 1.00 78.81 301 ALA A CA 1
ATOM 2365 C C . ALA A 1 301 ? -25.917 24.063 18.817 1.00 78.81 301 ALA A C 1
ATOM 2367 O O . ALA A 1 301 ? -25.256 23.024 18.825 1.00 78.81 301 ALA A O 1
ATOM 2368 N N . ILE A 1 302 ? -25.637 25.065 19.662 1.00 82.31 302 ILE A N 1
ATOM 2369 C CA . ILE A 1 302 ? -24.516 25.030 20.616 1.00 82.31 302 ILE A CA 1
ATOM 2370 C C . ILE A 1 302 ? -24.769 24.003 21.731 1.00 82.31 302 ILE A C 1
ATOM 2372 O O . ILE A 1 302 ? -23.869 23.227 22.069 1.00 82.31 302 ILE A O 1
ATOM 2376 N N . GLN A 1 303 ? -25.972 23.975 22.312 1.00 84.56 303 GLN A N 1
ATOM 2377 C CA . GLN A 1 303 ? -26.347 22.983 23.323 1.00 84.56 303 GLN A CA 1
ATOM 2378 C C . GLN A 1 303 ? -26.360 21.566 22.737 1.00 84.56 303 GLN A C 1
ATOM 2380 O O . GLN A 1 303 ? -25.808 20.658 23.364 1.00 84.56 303 GLN A O 1
ATOM 2385 N N . ALA A 1 304 ? -26.900 21.391 21.527 1.00 83.69 304 ALA A N 1
ATOM 2386 C CA . ALA A 1 304 ? -26.893 20.120 20.806 1.00 83.69 304 ALA A CA 1
ATOM 2387 C C . ALA A 1 304 ? -25.460 19.610 20.573 1.00 83.69 304 ALA A C 1
ATOM 2389 O O . ALA A 1 304 ? -25.146 18.472 20.920 1.00 83.69 304 ALA A O 1
ATOM 2390 N N . ALA A 1 305 ? -24.550 20.472 20.105 1.00 77.19 305 ALA A N 1
ATOM 2391 C CA . ALA A 1 305 ? -23.145 20.121 19.905 1.00 77.19 305 ALA A CA 1
ATOM 2392 C C . ALA A 1 305 ? -22.437 19.728 21.215 1.00 77.19 305 ALA A C 1
ATOM 2394 O O . ALA A 1 305 ? -21.652 18.778 21.243 1.00 77.19 305 ALA A O 1
ATOM 2395 N N . ARG A 1 306 ? -22.726 20.415 22.331 1.00 84.06 306 ARG A N 1
ATOM 2396 C CA . ARG A 1 306 ? -22.190 20.055 23.659 1.00 84.06 306 ARG A CA 1
ATOM 2397 C C . ARG A 1 306 ? -22.745 18.726 24.170 1.00 84.06 306 ARG A C 1
ATOM 2399 O O . ARG A 1 306 ? -22.009 17.962 24.795 1.00 84.06 306 ARG A O 1
ATOM 2406 N N . ALA A 1 307 ? -24.027 18.448 23.942 1.00 84.69 307 ALA A N 1
ATOM 2407 C CA . ALA A 1 307 ? -24.649 17.177 24.301 1.00 84.69 307 ALA A CA 1
ATOM 2408 C C . ALA A 1 307 ? -24.066 16.023 23.473 1.00 84.69 307 ALA A C 1
ATOM 2410 O O . ALA A 1 307 ? -23.592 15.051 24.057 1.00 84.69 307 ALA A O 1
ATOM 2411 N N . ALA A 1 308 ? -23.960 16.191 22.154 1.00 79.62 308 ALA A N 1
ATOM 2412 C CA . ALA A 1 308 ? -23.305 15.236 21.266 1.00 79.62 308 ALA A CA 1
ATOM 2413 C C . ALA A 1 308 ? -21.853 14.982 21.682 1.00 79.62 308 ALA A C 1
ATOM 2415 O O . ALA A 1 308 ? -21.409 13.839 21.751 1.00 79.62 308 ALA A O 1
ATOM 2416 N N . ARG A 1 309 ? -21.114 16.035 22.056 1.00 78.75 309 ARG A N 1
ATOM 2417 C CA . ARG A 1 309 ? -19.742 15.887 22.548 1.00 78.75 309 ARG A CA 1
ATOM 2418 C C . ARG A 1 309 ? -19.666 15.057 23.830 1.00 78.75 309 ARG A C 1
ATOM 2420 O O . ARG A 1 309 ? -18.813 14.183 23.908 1.00 78.75 309 ARG A 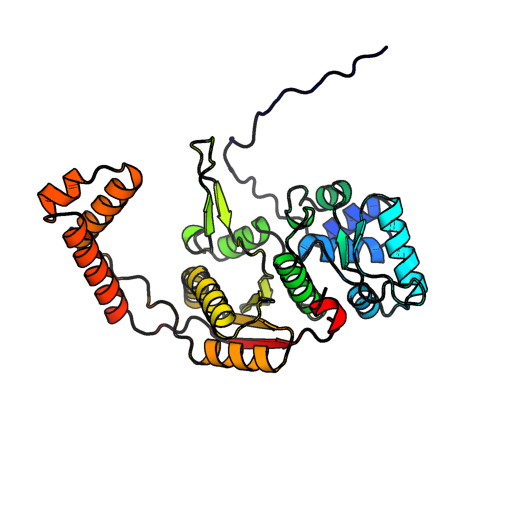O 1
ATOM 2427 N N . ARG A 1 310 ? -20.571 15.276 24.792 1.00 84.44 310 ARG A N 1
ATOM 2428 C CA . ARG A 1 310 ? -20.654 14.457 26.015 1.00 84.44 310 ARG A CA 1
ATOM 2429 C C . ARG A 1 310 ? -20.972 12.995 25.716 1.00 84.44 310 ARG A C 1
ATOM 2431 O O . ARG A 1 310 ? -20.318 12.140 26.297 1.00 84.44 310 ARG A O 1
ATOM 2438 N N . ILE A 1 311 ? -21.912 12.716 24.810 1.00 78.56 311 ILE A N 1
ATOM 2439 C CA . ILE A 1 311 ? -22.249 11.347 24.383 1.00 78.56 311 ILE A CA 1
ATOM 2440 C C . ILE A 1 311 ? -21.005 10.674 23.798 1.00 78.56 311 ILE A C 1
ATOM 2442 O O . ILE A 1 311 ? -20.611 9.598 24.238 1.00 78.56 311 ILE A O 1
ATOM 2446 N N . LEU A 1 312 ? -20.317 11.349 22.875 1.00 72.19 312 LEU A N 1
ATOM 2447 C CA . LEU A 1 312 ? -19.084 10.847 22.269 1.00 72.19 312 LEU A CA 1
ATOM 2448 C C . LEU A 1 312 ? -17.960 10.640 23.302 1.00 72.19 312 LEU A C 1
ATOM 2450 O O . LEU A 1 312 ? -17.212 9.667 23.201 1.00 72.19 312 LEU A O 1
ATOM 2454 N N . ASP A 1 313 ? -17.839 11.517 24.302 1.00 69.25 313 ASP A N 1
ATOM 2455 C CA . ASP A 1 313 ? -16.840 11.409 25.372 1.00 69.25 313 ASP A CA 1
ATOM 2456 C C . ASP A 1 313 ? -17.176 10.281 26.374 1.00 69.25 313 ASP A C 1
ATOM 2458 O O . ASP A 1 313 ? -16.274 9.559 26.802 1.00 69.25 313 ASP A O 1
ATOM 2462 N N . GLN A 1 314 ? -18.454 10.071 26.709 1.00 70.31 314 GLN A N 1
ATOM 2463 C CA . GLN A 1 314 ? -18.932 8.965 27.553 1.00 70.31 314 GLN A CA 1
ATOM 2464 C C . GLN A 1 314 ? -18.779 7.616 26.857 1.00 70.31 314 GLN A C 1
ATOM 2466 O O . GLN A 1 314 ? -18.255 6.671 27.447 1.00 70.31 314 GLN A O 1
ATOM 2471 N N . GLU A 1 315 ? -19.162 7.548 25.582 1.00 67.00 315 GLU A N 1
ATOM 2472 C CA . GLU A 1 315 ? -18.879 6.410 24.720 1.00 67.00 315 GLU A CA 1
ATOM 2473 C C . GLU A 1 315 ? -17.378 6.111 24.753 1.00 67.00 315 GLU A C 1
ATOM 2475 O O . GLU A 1 315 ? -16.973 4.999 25.073 1.00 67.00 315 GLU A O 1
ATOM 2480 N N . LYS A 1 316 ? -16.530 7.113 24.509 1.00 58.28 316 LYS A N 1
ATOM 2481 C CA . LYS A 1 316 ? -15.071 6.962 24.531 1.00 58.28 316 LYS A CA 1
ATOM 2482 C C . LYS A 1 316 ? -14.533 6.468 25.883 1.00 58.28 316 LYS A C 1
ATOM 2484 O O . LYS A 1 316 ? -13.606 5.662 25.883 1.00 58.28 316 LYS A O 1
ATOM 2489 N N . ALA A 1 317 ? -15.095 6.923 27.004 1.00 59.19 317 ALA A N 1
ATOM 2490 C CA . ALA A 1 317 ? -14.686 6.528 28.353 1.00 59.19 317 ALA A CA 1
ATOM 2491 C C . ALA A 1 317 ? -15.105 5.091 28.718 1.00 59.19 317 ALA A C 1
ATOM 2493 O O . ALA A 1 317 ? -14.322 4.365 29.326 1.00 59.19 317 ALA A O 1
ATOM 2494 N N . ALA A 1 318 ? -16.302 4.657 28.313 1.00 60.12 318 ALA A N 1
ATOM 2495 C CA . ALA A 1 318 ? -16.837 3.328 28.627 1.00 60.12 318 ALA A CA 1
ATOM 2496 C C . ALA A 1 318 ? -16.142 2.186 27.865 1.00 60.12 318 ALA A C 1
ATOM 2498 O O . ALA A 1 318 ? -16.167 1.032 28.283 1.00 60.12 318 ALA A O 1
ATOM 2499 N N . ARG A 1 319 ? -15.534 2.498 26.722 1.00 61.34 319 ARG A N 1
ATOM 2500 C CA . ARG A 1 319 ? -15.113 1.500 25.734 1.00 61.34 319 ARG A CA 1
ATOM 2501 C C . ARG A 1 319 ? -13.704 0.921 25.947 1.00 61.34 319 ARG A C 1
ATOM 2503 O O . ARG A 1 319 ? -13.345 -0.011 25.234 1.00 61.34 319 ARG A O 1
ATOM 2510 N N . GLY A 1 320 ? -12.924 1.445 26.898 1.00 49.47 320 GLY A N 1
ATOM 2511 C CA . GLY A 1 320 ? -11.580 0.963 27.241 1.00 49.47 320 GLY A CA 1
ATOM 2512 C C . GLY A 1 320 ? -10.558 0.937 26.079 1.00 49.47 320 GLY A C 1
ATOM 2513 O O . GLY A 1 320 ? -10.891 1.012 24.899 1.00 49.47 320 GLY A O 1
ATOM 2514 N N . PRO A 1 321 ? -9.256 0.852 26.372 1.00 54.31 321 PRO A N 1
ATOM 2515 C CA . PRO A 1 321 ? -8.236 0.668 25.345 1.00 54.31 321 PRO A CA 1
ATOM 2516 C C . PRO A 1 321 ? -8.323 -0.733 24.706 1.00 54.31 321 PRO A C 1
ATOM 2518 O O . PRO A 1 321 ? -7.937 -1.716 25.332 1.00 54.31 321 PRO A O 1
ATOM 2521 N N . ALA A 1 322 ? -8.751 -0.847 23.446 1.00 60.28 322 ALA A N 1
ATOM 2522 C CA . ALA A 1 322 ? -8.719 -2.119 22.718 1.00 60.28 322 ALA A CA 1
ATOM 2523 C C . ALA A 1 322 ? -7.396 -2.287 21.947 1.00 60.28 322 ALA A C 1
ATOM 2525 O O . ALA A 1 322 ? -6.960 -1.405 21.203 1.00 60.28 322 ALA A O 1
ATOM 2526 N N . LYS A 1 323 ? -6.712 -3.422 22.126 1.00 70.31 323 LYS A N 1
ATOM 2527 C CA . LYS A 1 323 ? -5.509 -3.763 21.351 1.00 70.31 323 LYS A CA 1
ATOM 2528 C C . LYS A 1 323 ? -5.956 -4.462 20.064 1.00 70.31 323 LYS A C 1
ATOM 2530 O O . LYS A 1 323 ? -6.417 -5.592 20.121 1.00 70.31 323 LYS A O 1
ATOM 2535 N N . TYR A 1 324 ? -5.842 -3.778 18.924 1.00 78.38 324 TYR A N 1
ATOM 2536 C CA . TYR A 1 324 ? -6.231 -4.301 17.598 1.00 78.38 324 TYR A CA 1
ATOM 2537 C C . TYR A 1 324 ? -5.053 -4.828 16.775 1.00 78.38 324 TYR A C 1
ATOM 2539 O O . TYR A 1 324 ? -5.251 -5.381 15.700 1.00 78.38 324 TYR A O 1
ATOM 2547 N N . ILE A 1 325 ? -3.833 -4.614 17.262 1.00 84.38 325 ILE A N 1
ATOM 2548 C CA . ILE A 1 325 ? -2.584 -4.983 16.601 1.00 84.38 325 ILE A CA 1
ATOM 2549 C C . ILE A 1 325 ? -1.989 -6.143 17.395 1.00 84.38 325 ILE A C 1
ATOM 2551 O O . ILE A 1 325 ? -1.733 -5.996 18.594 1.00 84.38 325 ILE A O 1
ATOM 2555 N N . ASP A 1 326 ? -1.805 -7.290 16.746 1.00 85.69 326 ASP A N 1
ATOM 2556 C CA . ASP A 1 326 ? -1.210 -8.477 17.369 1.00 85.69 326 ASP A CA 1
ATOM 2557 C C . ASP A 1 326 ? 0.315 -8.402 17.343 1.00 85.69 326 ASP A C 1
ATOM 2559 O O . ASP A 1 326 ? 0.969 -8.666 18.350 1.00 85.69 326 ASP A O 1
ATOM 2563 N N . ALA A 1 327 ? 0.863 -7.969 16.208 1.00 90.06 327 ALA A N 1
ATOM 2564 C CA . ALA A 1 327 ? 2.288 -7.773 15.997 1.00 90.06 327 ALA A CA 1
ATOM 2565 C C . ALA A 1 327 ? 2.541 -6.483 15.214 1.00 90.06 327 ALA A C 1
ATOM 2567 O O . ALA A 1 327 ? 1.719 -6.063 14.393 1.00 90.06 327 ALA A O 1
ATOM 2568 N N . TYR A 1 328 ? 3.704 -5.875 15.423 1.00 92.25 328 TYR A N 1
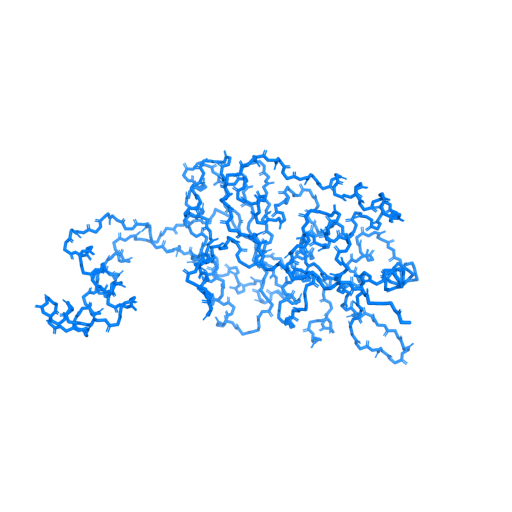ATOM 2569 C CA . TYR A 1 328 ? 4.168 -4.781 14.585 1.00 92.25 328 TYR A CA 1
ATOM 2570 C C . TYR A 1 328 ? 5.673 -4.868 14.342 1.00 92.25 328 TYR A C 1
ATOM 2572 O O . TYR A 1 328 ? 6.411 -5.431 15.148 1.00 92.25 328 TYR A O 1
ATOM 2580 N N . SER A 1 329 ? 6.122 -4.286 13.235 1.00 93.50 329 SER A N 1
ATOM 2581 C CA . SER A 1 329 ? 7.538 -4.122 12.919 1.00 93.50 329 SER A CA 1
ATOM 2582 C C . SER A 1 329 ? 7.783 -2.815 12.170 1.00 93.50 329 SER A C 1
ATOM 2584 O O . SER A 1 329 ? 6.855 -2.135 11.711 1.00 93.50 329 SER A O 1
ATOM 2586 N N . THR A 1 330 ? 9.048 -2.422 12.079 1.00 92.19 330 THR A N 1
ATOM 2587 C CA . THR A 1 330 ? 9.466 -1.217 11.370 1.00 92.19 330 THR A CA 1
ATOM 2588 C C . THR A 1 330 ? 10.540 -1.566 10.353 1.00 92.19 330 THR A C 1
ATOM 2590 O O . THR A 1 330 ? 11.385 -2.421 10.598 1.00 92.19 330 THR A O 1
ATOM 2593 N N . HIS A 1 331 ? 10.466 -0.927 9.188 1.00 92.31 331 HIS A N 1
ATOM 2594 C CA . HIS A 1 331 ? 11.357 -1.171 8.063 1.00 92.31 331 HIS A CA 1
ATOM 2595 C C . HIS A 1 331 ? 11.982 0.134 7.594 1.00 92.31 331 HIS A C 1
ATOM 2597 O O . HIS A 1 331 ? 11.254 1.087 7.311 1.00 92.31 331 HIS A O 1
ATOM 2603 N N . VAL A 1 332 ? 13.306 0.175 7.481 1.00 89.38 332 VAL A N 1
ATOM 2604 C CA . VAL A 1 332 ? 14.028 1.328 6.933 1.00 89.38 332 VAL A CA 1
ATOM 2605 C C . VAL A 1 332 ? 14.335 1.039 5.468 1.00 89.38 332 VAL A C 1
ATOM 2607 O O . VAL A 1 332 ? 14.982 0.049 5.154 1.00 89.38 332 VAL A O 1
ATOM 2610 N N . ALA A 1 333 ? 13.866 1.895 4.561 1.00 86.06 333 ALA A N 1
ATOM 2611 C CA . ALA A 1 333 ? 14.070 1.725 3.124 1.00 86.06 333 ALA A CA 1
ATOM 2612 C C . ALA A 1 333 ? 15.503 2.107 2.708 1.00 86.06 333 ALA A C 1
ATOM 2614 O O . ALA A 1 333 ? 15.754 3.216 2.231 1.00 86.06 333 ALA A O 1
ATOM 2615 N N . GLU A 1 334 ? 16.447 1.184 2.892 1.00 79.94 334 GLU A N 1
ATOM 2616 C CA . GLU A 1 334 ? 17.885 1.409 2.680 1.00 79.94 334 GLU A CA 1
ATOM 2617 C C . GLU A 1 334 ? 18.252 1.751 1.226 1.00 79.94 334 GLU A C 1
ATOM 2619 O O . GLU A 1 334 ? 19.273 2.388 0.970 1.00 79.94 334 GLU A O 1
ATOM 2624 N N . ARG A 1 335 ? 17.415 1.370 0.248 1.00 75.50 335 ARG A N 1
ATOM 2625 C CA . ARG A 1 335 ? 17.696 1.603 -1.183 1.00 75.50 335 ARG A CA 1
ATOM 2626 C C . ARG A 1 335 ? 17.369 3.014 -1.666 1.00 75.50 335 ARG A C 1
ATOM 2628 O O . ARG A 1 335 ? 17.692 3.352 -2.811 1.00 75.50 335 ARG A O 1
ATOM 2635 N N . LEU A 1 336 ? 16.707 3.824 -0.841 1.00 74.75 336 LEU A N 1
ATOM 2636 C CA . LEU A 1 336 ? 16.395 5.215 -1.158 1.00 74.75 336 LEU A CA 1
AT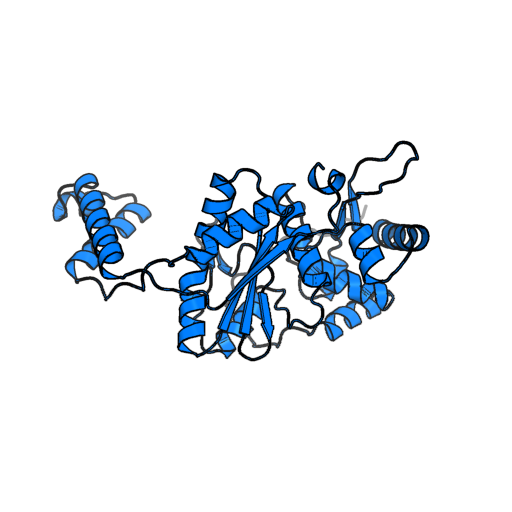OM 2637 C C . LEU A 1 336 ? 17.544 6.096 -0.664 1.00 74.75 336 LEU A C 1
ATOM 2639 O O . LEU A 1 336 ? 17.657 6.385 0.524 1.00 74.75 336 LEU A O 1
ATOM 2643 N N . THR A 1 337 ? 18.414 6.518 -1.584 1.00 65.94 337 THR A N 1
ATOM 2644 C CA . THR A 1 337 ? 19.552 7.380 -1.241 1.00 65.94 337 THR A CA 1
ATOM 2645 C C . THR A 1 337 ? 19.077 8.739 -0.705 1.00 65.94 337 THR A C 1
ATOM 2647 O O . THR A 1 337 ? 17.993 9.197 -1.081 1.00 65.94 337 THR A O 1
ATOM 2650 N N . PRO A 1 338 ? 19.884 9.440 0.118 1.00 63.38 338 PRO A N 1
ATOM 2651 C CA . PRO A 1 338 ? 19.544 10.778 0.611 1.00 63.38 338 PRO A CA 1
ATOM 2652 C C . PRO A 1 338 ? 19.163 11.757 -0.508 1.00 63.38 338 PRO A C 1
ATOM 2654 O O . PRO A 1 338 ? 18.222 12.529 -0.358 1.00 63.38 338 PRO A O 1
ATOM 2657 N N . ASP A 1 339 ? 19.823 11.655 -1.661 1.00 61.50 339 ASP A N 1
ATOM 2658 C CA . ASP A 1 339 ? 19.536 12.456 -2.853 1.00 61.50 339 ASP A CA 1
ATOM 2659 C C . ASP A 1 339 ? 18.145 12.173 -3.445 1.00 61.50 339 ASP A C 1
ATOM 2661 O O . ASP A 1 339 ? 17.469 13.097 -3.892 1.00 61.50 339 ASP A O 1
ATOM 2665 N N . VAL A 1 340 ? 17.688 10.911 -3.427 1.00 64.38 340 VAL A N 1
ATOM 2666 C CA . VAL A 1 340 ? 16.305 10.571 -3.801 1.00 64.38 340 VAL A CA 1
ATOM 2667 C C . VAL A 1 340 ? 15.339 11.158 -2.783 1.00 64.38 340 VAL A C 1
ATOM 2669 O O . VAL A 1 340 ? 14.314 11.680 -3.184 1.00 64.38 340 VAL A O 1
ATOM 2672 N N . LEU A 1 341 ? 15.653 11.111 -1.488 1.00 60.47 341 LEU A N 1
ATOM 2673 C CA . LEU A 1 341 ? 14.788 11.667 -0.442 1.00 60.47 341 LEU A CA 1
ATOM 2674 C C . LEU A 1 341 ? 14.706 13.208 -0.488 1.00 60.47 341 LEU A C 1
ATOM 2676 O O . LEU A 1 341 ? 13.683 13.783 -0.101 1.00 60.47 341 LEU A O 1
ATOM 2680 N N . ALA A 1 342 ? 15.766 13.865 -0.965 1.00 58.28 342 ALA A N 1
ATOM 2681 C CA . ALA A 1 342 ? 15.862 15.316 -1.103 1.00 58.28 342 ALA A CA 1
ATOM 2682 C C . ALA A 1 342 ? 15.161 15.868 -2.362 1.00 58.28 342 ALA A C 1
ATOM 2684 O O . ALA A 1 342 ? 14.670 17.000 -2.322 1.00 58.28 342 ALA A O 1
ATOM 2685 N N . ALA A 1 343 ? 15.099 15.081 -3.445 1.0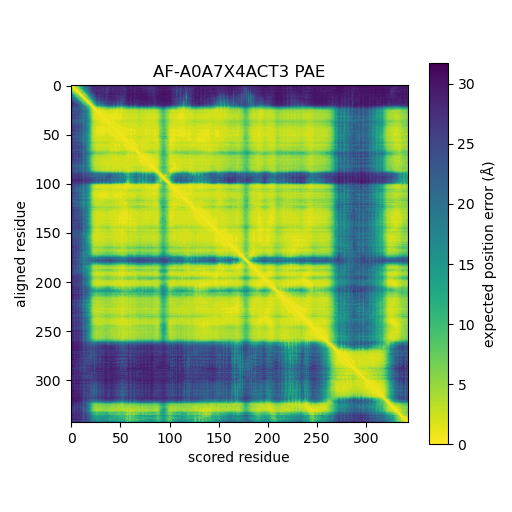0 54.97 343 ALA A N 1
ATOM 2686 C CA . ALA A 1 343 ? 14.372 15.396 -4.684 1.00 54.97 343 ALA A CA 1
ATOM 2687 C C . ALA A 1 343 ? 12.846 15.436 -4.479 1.00 54.97 343 ALA A C 1
ATOM 2689 O O . ALA A 1 343 ? 12.164 16.191 -5.213 1.00 54.97 343 ALA A O 1
#

Nearest PDB structures (foldseek):
  3fm5-assembly3_B  TM=6.555E-01  e=3.318E-01  Rhodococcus jostii RHA1
  6uvu-assembly1_A  TM=5.286E-01  e=2.677E-01  Comamonas testosteroni
  7ela-assembly1_A  TM=5.236E-01  e=4.339E-01  Mammarenavirus lassaense
  3r0a-assembly1_A  TM=6.370E-01  e=2.839E+00  Methanosarcina mazei
  6pln-assembly2_B  TM=5.902E-01  e=3.712E+00  Pyrococcus furiosus